Protein AF-A0A7Z7PXZ9-F1 (afdb_monomer)

Foldseek 3Di:
DVVVVVVVVVVVVVVVVVVVVVVVVVVVVVVVVLVPDVVVVVVVVVVVVVVVVVPPFWWKKWKKWKWAAQAPVCLVPIDIFIWIWIDHDFKIKIATPVLLVQLVVCLVCVVVVHHDDGDPDDDPGWMKMATPVQRQWIWIWDDQQPAIAIEIERDDWDKDWDPDWDDAPNFIWTWIWTDDLNFIKIFTFGLVAQAQDEHDSHGRDRGYGQWMATPVNNIIIHTDDMDTDPDHDDRRDDPSVVVHHYDYPVVVLVSNVVCLVFVLVSDDFFPFDDDPNDTDHRVVVSVVVRVVSNVVVNRSCDDPNNVSVDDD

Secondary structure (DSSP, 8-state):
-HHHHHHHHHHHHHHHHHHHHHHHHHHHHHHHHHHT-HHHHHHHHHHHHHHHGGGG--EEEEEEEEEE-S-TT-TT--EEEEEEEEE-SSEEEEEEHHHHHHHHHHHHHHHTT---PPPS------EEEEETTEEEEEEEEEEETTEEEEEEEE-----EEEEEEEEETTEEEEEEEEEETTEEEEEEEETTS-----STT---SSSEEEEEEETTSSEEEEEEEEEEESS---PPP-HHHHT-EEEEHHHHHHHHHHHHH-GGGGS-----EEETTEEE-HHHHHHHHHHHHHHHHHH----SSGGGG---

Organism: NCBI:txid1117645

Nearest PDB structures (foldseek):
  4r4z-assembly1_A  TM=7.392E-01  e=4.762E-10  Elizabethkingia meningoseptica
  4r4x-assembly1_A  TM=7.206E-01  e=1.438E-09  Elizabethkingia meningoseptica
  4r4z-assembly3_C  TM=7.087E-01  e=2.116E-09  Elizabethkingia meningoseptica
  7zgn-assembly1_B  TM=6.664E-01  e=3.001E-08  Phocaeicola massiliensis B84634 = Timone 84634 = DSM 17679 = JCM 13223
  7zgn-assembly1_A  TM=6.482E-01  e=2.687E-08  Phocaeicola massiliensis B84634 = Timone 84634 = DSM 17679 = JCM 13223

Sequence (312 aa):
MKFKSLQISIKRNANKQVLVQYIIYSF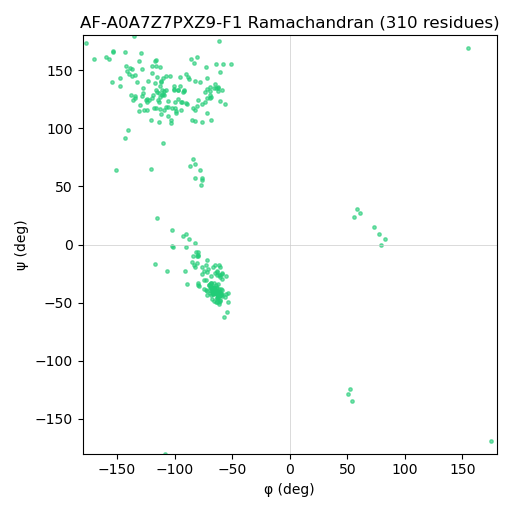QVLINMVYRNTKMNKCILLLILLISNIFFSQNQQFIYEYKYISDSTQKQNIENEIMILSIGKEKSEYFSQSAYAVDSVLSENFKRGINSMPPNKIMTYTRVIKRNDSPNNLEFFENIASRRYNINEEIQIHWELSHETIQILNFKAQKATAKYGGRKWTAWFCQEIPIPNGPYKFGGLPGLIVKIEDDTKSYIWEIKGIKHEKRNFVYPIRSRDTDAIKITYPQYIKAFRNYRSDPSSNIGEIPDHYSGGKFINGAERKRELIKEYKEDFLKDNNIIEIEMLKRH

Radius of gyration: 27.72 Å; Cα contacts (8 Å, |Δi|>4): 507; chains: 1; bounding box: 58×46×89 Å

Structure (mmCIF, N/CA/C/O backbone):
data_AF-A0A7Z7PXZ9-F1
#
_entry.id   AF-A0A7Z7PXZ9-F1
#
loop_
_atom_site.group_PDB
_atom_site.id
_atom_site.type_symbol
_atom_site.label_atom_id
_atom_site.label_alt_id
_atom_site.label_comp_id
_atom_site.label_asym_id
_atom_site.label_entity_id
_atom_site.label_seq_id
_atom_site.pdbx_PDB_ins_code
_atom_site.Cartn_x
_atom_site.Cartn_y
_atom_site.Cartn_z
_atom_site.occupancy
_atom_site.B_iso_or_equiv
_atom_site.auth_seq_id
_atom_site.auth_comp_id
_atom_site.auth_asym_id
_atom_site.auth_atom_id
_atom_site.pdbx_PDB_model_num
ATOM 1 N N . MET A 1 1 ? 33.590 20.659 55.363 1.00 52.16 1 MET A N 1
ATOM 2 C CA . MET A 1 1 ? 32.756 20.534 54.138 1.00 52.16 1 MET A CA 1
ATOM 3 C C . MET A 1 1 ? 31.441 19.756 54.327 1.00 52.16 1 MET A C 1
ATOM 5 O O . MET A 1 1 ? 30.452 20.173 53.743 1.00 52.16 1 MET A O 1
ATOM 9 N N . LYS A 1 2 ? 31.366 18.700 55.161 1.00 49.41 2 LYS A N 1
ATOM 10 C CA . LYS A 1 2 ? 30.157 17.848 55.316 1.00 49.41 2 LYS A CA 1
ATOM 11 C C . LYS A 1 2 ? 28.932 18.472 56.031 1.00 49.41 2 LYS A C 1
ATOM 13 O O . LYS A 1 2 ? 27.818 18.013 55.812 1.00 49.41 2 LYS A O 1
ATOM 18 N N . PHE A 1 3 ? 29.090 19.532 56.832 1.00 39.47 3 PHE A N 1
ATOM 19 C CA . PHE A 1 3 ? 27.959 20.174 57.537 1.00 39.47 3 PHE A CA 1
ATOM 20 C C . PHE A 1 3 ? 27.127 21.127 56.654 1.00 39.47 3 PHE A C 1
ATOM 22 O O . PHE A 1 3 ? 25.902 21.154 56.760 1.00 39.47 3 PHE A O 1
ATOM 29 N N . LYS A 1 4 ? 27.759 21.847 55.710 1.00 46.59 4 LYS A N 1
ATOM 30 C CA . LYS A 1 4 ? 27.047 22.711 54.743 1.00 46.59 4 LYS A CA 1
ATOM 31 C C . LYS A 1 4 ? 26.195 21.897 53.761 1.00 46.59 4 LYS A C 1
ATOM 33 O O . LYS A 1 4 ? 25.087 22.309 53.434 1.00 46.59 4 LYS A O 1
ATOM 38 N N . SER A 1 5 ? 26.664 20.722 53.331 1.00 44.97 5 SER A N 1
ATOM 39 C CA . SER A 1 5 ? 25.903 19.833 52.440 1.00 44.97 5 SER A CA 1
ATOM 40 C C . SER A 1 5 ? 24.672 19.217 53.116 1.00 44.97 5 SER A C 1
ATOM 42 O O . SER A 1 5 ? 23.647 19.041 52.459 1.00 44.97 5 SER A O 1
ATOM 44 N N . LEU A 1 6 ? 24.731 18.949 54.427 1.00 39.22 6 LEU A N 1
ATOM 45 C CA . LEU A 1 6 ? 23.599 18.412 55.189 1.00 39.22 6 LEU A CA 1
ATOM 46 C C . LEU A 1 6 ? 22.499 19.471 55.395 1.00 39.22 6 LEU A C 1
ATOM 48 O O . LEU A 1 6 ? 21.329 19.192 55.146 1.00 39.22 6 LEU A O 1
ATOM 52 N N . GLN A 1 7 ? 22.865 20.715 55.734 1.00 37.25 7 GLN A N 1
ATOM 53 C CA . GLN A 1 7 ? 21.905 21.826 55.850 1.00 37.25 7 GLN A CA 1
ATOM 54 C C . GLN A 1 7 ? 21.219 22.174 54.518 1.00 37.25 7 GLN A C 1
ATOM 56 O O . GLN A 1 7 ? 20.023 22.461 54.507 1.00 37.25 7 GLN A O 1
ATOM 61 N N . ILE A 1 8 ? 21.937 22.113 53.389 1.00 47.03 8 ILE A N 1
ATOM 62 C CA . ILE A 1 8 ? 21.362 22.352 52.051 1.00 47.03 8 ILE A CA 1
ATOM 63 C C . ILE A 1 8 ? 20.390 21.227 51.653 1.00 47.03 8 ILE A C 1
ATOM 65 O O . ILE A 1 8 ? 19.345 21.501 51.059 1.00 47.03 8 ILE A O 1
ATOM 69 N N . SER A 1 9 ? 20.695 19.975 52.012 1.00 41.34 9 SER A N 1
ATOM 70 C CA . SER A 1 9 ? 19.814 18.823 51.771 1.00 41.34 9 SER A CA 1
ATOM 71 C C . SER A 1 9 ? 18.522 18.901 52.600 1.00 41.34 9 SER A C 1
ATOM 73 O O . SER A 1 9 ? 17.427 18.728 52.064 1.00 41.34 9 SER A O 1
ATOM 75 N N . ILE A 1 10 ? 18.626 19.286 53.878 1.00 44.12 10 ILE A N 1
ATOM 76 C CA . ILE A 1 10 ? 17.475 19.466 54.780 1.00 44.12 10 ILE A CA 1
ATOM 77 C C . ILE A 1 10 ? 16.584 20.638 54.322 1.00 44.12 10 ILE A C 1
ATOM 79 O O . ILE A 1 10 ? 15.365 20.482 54.252 1.00 44.12 10 ILE A O 1
ATOM 83 N N . LYS A 1 11 ? 17.162 21.775 53.893 1.00 47.22 11 LYS A N 1
ATOM 84 C CA . LYS A 1 11 ? 16.398 22.908 53.320 1.00 47.22 11 LYS A CA 1
ATOM 85 C C . LYS A 1 11 ? 15.683 22.548 52.009 1.00 47.22 11 LYS A C 1
ATOM 87 O O . LYS A 1 11 ? 14.563 22.999 51.780 1.00 47.22 11 LYS A O 1
ATOM 92 N N . ARG A 1 12 ? 16.295 21.720 51.149 1.00 47.91 12 ARG A N 1
ATOM 93 C CA . ARG A 1 12 ? 15.663 21.229 49.907 1.00 47.91 12 ARG A CA 1
ATOM 94 C C . ARG A 1 12 ? 14.499 20.270 50.175 1.00 47.91 12 ARG A C 1
ATOM 96 O O . ARG A 1 12 ? 13.509 20.336 49.450 1.00 47.91 12 ARG A O 1
ATOM 103 N N . ASN A 1 13 ? 14.586 19.423 51.203 1.00 48.75 13 ASN A N 1
ATOM 104 C CA . ASN A 1 13 ? 13.484 18.536 51.598 1.00 48.75 13 ASN A CA 1
ATOM 105 C C . ASN A 1 13 ? 12.329 19.295 52.267 1.00 48.75 13 ASN A C 1
ATOM 107 O O . ASN A 1 13 ? 11.174 19.032 51.938 1.00 48.75 13 ASN A O 1
ATOM 111 N N . ALA A 1 14 ? 12.626 20.290 53.108 1.00 51.59 14 ALA A N 1
ATOM 112 C CA . ALA A 1 14 ? 11.608 21.162 53.696 1.00 51.59 14 ALA A CA 1
ATOM 113 C C . ALA A 1 14 ? 10.841 21.956 52.619 1.00 51.59 14 ALA A C 1
ATOM 115 O O . ALA A 1 14 ? 9.615 21.978 52.627 1.00 51.59 14 ALA A O 1
ATOM 116 N N . ASN A 1 15 ? 11.534 22.515 51.618 1.00 51.53 15 ASN A N 1
ATOM 117 C CA . ASN A 1 15 ? 10.881 23.227 50.511 1.00 51.53 15 ASN A CA 1
ATOM 118 C C . ASN A 1 15 ? 10.025 22.310 49.618 1.00 51.53 15 ASN A C 1
ATOM 120 O O . ASN A 1 15 ? 8.995 22.749 49.114 1.00 51.53 15 ASN A O 1
ATOM 124 N N . LYS A 1 16 ? 10.409 21.037 49.436 1.00 51.81 16 LYS A N 1
ATOM 125 C CA . LYS A 1 16 ? 9.576 20.049 48.725 1.00 51.81 16 LYS A CA 1
ATOM 126 C C . LYS A 1 16 ? 8.324 19.678 49.517 1.00 51.81 16 LYS A C 1
ATOM 128 O O . LYS A 1 16 ? 7.258 19.593 48.921 1.00 51.81 16 LYS A O 1
ATOM 133 N N . GLN A 1 17 ? 8.430 19.498 50.834 1.00 53.12 17 GLN A N 1
ATOM 134 C CA . GLN A 1 17 ? 7.267 19.235 51.687 1.00 53.12 17 GLN A CA 1
ATOM 135 C C . GLN A 1 17 ? 6.307 20.427 51.724 1.00 53.12 17 GLN A C 1
ATOM 137 O O . GLN A 1 17 ? 5.105 20.232 51.591 1.00 53.12 17 GLN A O 1
ATOM 142 N N . VAL A 1 18 ? 6.825 21.657 51.793 1.00 58.97 18 VAL A N 1
ATOM 143 C CA . VAL A 1 18 ? 6.005 22.875 51.706 1.00 58.97 18 VAL A CA 1
ATOM 144 C C . VAL A 1 18 ? 5.310 22.967 50.344 1.00 58.97 18 VAL A C 1
ATOM 146 O O . VAL A 1 18 ? 4.110 23.212 50.297 1.00 58.97 18 VAL A O 1
ATOM 149 N N . LEU A 1 19 ? 6.008 22.692 49.237 1.00 51.91 19 LEU A N 1
ATOM 150 C CA . LEU A 1 19 ? 5.403 22.699 47.899 1.00 51.91 19 LEU A CA 1
ATOM 151 C C . LEU A 1 19 ? 4.294 21.640 47.760 1.00 51.91 19 LEU A C 1
ATOM 153 O O . LEU A 1 19 ? 3.230 21.938 47.226 1.00 51.91 19 LEU A O 1
ATOM 157 N N . VAL A 1 20 ? 4.509 20.430 48.285 1.00 58.59 20 VAL A N 1
ATOM 158 C CA . VAL A 1 20 ? 3.494 19.363 48.309 1.00 58.59 20 VAL A CA 1
ATOM 159 C C . VAL A 1 20 ? 2.295 19.765 49.173 1.00 58.59 20 VAL A C 1
ATOM 161 O O . VAL A 1 20 ? 1.161 19.570 48.748 1.00 58.59 20 VAL A O 1
ATOM 164 N N . GLN A 1 21 ? 2.517 20.403 50.326 1.00 57.47 21 GLN A N 1
ATOM 165 C CA . GLN A 1 21 ? 1.446 20.911 51.188 1.00 57.47 21 GLN A CA 1
ATOM 166 C C . GLN A 1 21 ? 0.614 21.995 50.483 1.00 57.47 21 GLN A C 1
ATOM 168 O O . GLN A 1 21 ? -0.611 21.969 50.556 1.00 57.47 21 GLN A O 1
ATOM 173 N N . TYR A 1 22 ? 1.259 22.917 49.757 1.00 62.38 22 TYR A N 1
ATOM 174 C CA . TYR A 1 22 ? 0.578 23.945 48.960 1.00 62.38 22 TYR A CA 1
ATOM 175 C C . TYR A 1 22 ? -0.208 23.348 47.788 1.00 62.38 22 TYR A C 1
ATOM 177 O O . TYR A 1 22 ? -1.309 23.810 47.488 1.00 62.38 22 TYR A O 1
ATOM 185 N N . ILE A 1 23 ? 0.313 22.300 47.144 1.00 61.12 23 ILE A N 1
ATOM 186 C CA . ILE A 1 23 ? -0.406 21.573 46.089 1.00 61.12 23 ILE A CA 1
ATOM 187 C C . ILE A 1 23 ? -1.632 20.872 46.683 1.00 61.12 23 ILE A C 1
ATOM 189 O O . ILE A 1 23 ? -2.735 21.063 46.189 1.00 61.12 23 ILE A O 1
ATOM 193 N N . ILE A 1 24 ? -1.485 20.142 47.790 1.00 65.06 24 ILE A N 1
ATOM 194 C CA . ILE A 1 24 ? -2.616 19.480 48.457 1.00 65.06 24 ILE A CA 1
ATOM 195 C C . ILE A 1 24 ? -3.659 20.511 48.905 1.00 65.06 24 ILE A C 1
ATOM 197 O O . ILE A 1 24 ? -4.847 20.322 48.666 1.00 65.06 24 ILE A O 1
ATOM 201 N N . TYR A 1 25 ? -3.232 21.633 49.489 1.00 64.38 25 TYR A N 1
ATOM 202 C CA . TYR A 1 25 ? -4.139 22.686 49.942 1.00 64.38 25 TYR A CA 1
ATOM 203 C C . TYR A 1 25 ? -4.855 23.380 48.776 1.00 64.38 25 TYR A C 1
ATOM 205 O O . TYR A 1 25 ? -6.059 23.608 48.845 1.00 64.38 25 TYR A O 1
ATOM 213 N N . SER A 1 26 ? -4.154 23.665 47.674 1.00 57.75 26 SER A N 1
ATOM 214 C CA . SER A 1 26 ? -4.774 24.238 46.471 1.00 57.75 26 SER A CA 1
ATOM 215 C C . SER A 1 26 ? -5.756 23.270 45.810 1.00 57.75 26 SER A C 1
ATOM 217 O O . SER A 1 26 ? -6.837 23.704 45.416 1.00 57.75 26 SER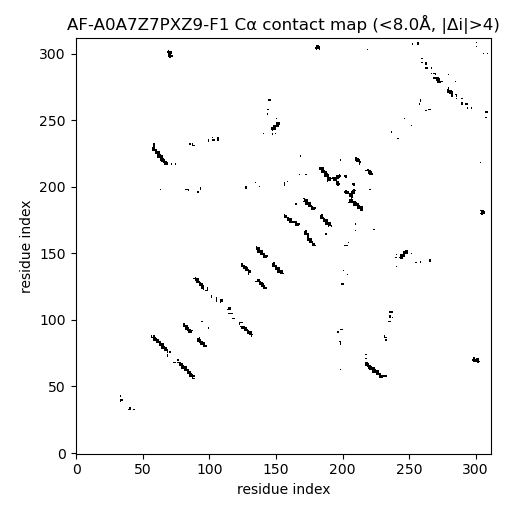 A O 1
ATOM 219 N N . PHE A 1 27 ? -5.462 21.965 45.786 1.00 66.38 27 PHE A N 1
ATOM 220 C CA . PHE A 1 27 ? -6.414 20.931 45.368 1.00 66.38 27 PHE A CA 1
ATOM 221 C C . PHE A 1 27 ? -7.625 20.851 46.305 1.00 66.38 27 PHE A C 1
ATOM 223 O O . PHE A 1 27 ? -8.754 20.796 45.825 1.00 66.38 27 PHE A O 1
ATOM 230 N N . GLN A 1 28 ? -7.427 20.918 47.625 1.00 63.75 28 GLN A N 1
ATOM 231 C CA . GLN A 1 28 ? -8.513 20.895 48.610 1.00 63.75 28 GLN A CA 1
ATOM 232 C C . GLN A 1 28 ? -9.430 22.120 48.474 1.00 63.75 28 GLN A C 1
ATOM 234 O O . GLN A 1 28 ? -10.651 22.005 48.561 1.00 63.75 28 GLN A O 1
ATOM 239 N N . VAL A 1 29 ? -8.854 23.298 48.221 1.00 65.31 29 VAL A N 1
ATOM 240 C CA . VAL A 1 29 ? -9.591 24.543 47.966 1.00 65.31 29 VAL A CA 1
ATOM 241 C C . VAL A 1 29 ? -10.367 24.463 46.649 1.00 65.31 29 VAL A C 1
ATOM 243 O O . VAL A 1 29 ? -11.524 24.877 46.608 1.00 65.31 29 VAL A O 1
ATOM 246 N N . LEU A 1 30 ? -9.785 23.873 45.600 1.00 61.84 30 LEU A N 1
ATOM 247 C CA . LEU A 1 30 ? -10.470 23.615 44.330 1.00 61.84 30 LEU A CA 1
ATOM 248 C C . LEU A 1 30 ? -11.638 22.638 44.503 1.00 61.84 30 LEU A C 1
ATOM 250 O O . LEU A 1 30 ? -12.741 22.928 44.049 1.00 61.84 30 LEU A O 1
ATOM 254 N N . ILE A 1 31 ? -11.429 21.529 45.218 1.00 65.06 31 ILE A N 1
ATOM 255 C CA . ILE A 1 31 ? -12.469 20.540 45.538 1.00 65.06 31 ILE A CA 1
ATOM 256 C C . ILE A 1 31 ? -13.593 21.185 46.358 1.00 65.06 31 ILE A C 1
ATOM 258 O O . ILE A 1 31 ? -14.766 20.963 46.067 1.00 65.06 31 ILE A O 1
ATOM 262 N N . ASN A 1 32 ? -13.262 22.032 47.334 1.00 59.53 32 ASN A N 1
ATOM 263 C CA . ASN A 1 32 ? -14.254 22.737 48.146 1.00 59.53 32 ASN A CA 1
ATOM 264 C C . ASN A 1 32 ? -15.007 23.826 47.362 1.00 59.53 32 ASN A C 1
ATOM 266 O O . ASN A 1 32 ? -16.200 24.017 47.597 1.00 59.53 32 ASN A O 1
ATOM 270 N N . MET A 1 33 ? -14.362 24.523 46.415 1.00 55.47 33 MET A N 1
ATOM 271 C CA . MET A 1 33 ? -15.045 25.463 45.512 1.00 55.47 33 MET A CA 1
ATOM 272 C C . MET A 1 33 ? -16.000 24.747 44.559 1.00 55.47 33 MET A C 1
ATOM 274 O O . MET A 1 33 ? -17.109 25.228 44.344 1.00 55.47 33 MET A O 1
ATOM 278 N N . VAL A 1 34 ? -15.589 23.588 44.041 1.00 55.44 34 VAL A N 1
ATOM 279 C CA . VAL A 1 34 ? -16.426 22.666 43.267 1.00 55.44 34 VAL A CA 1
ATOM 280 C C . VAL A 1 34 ? -17.635 22.277 44.140 1.00 55.44 34 VAL A C 1
ATOM 282 O O . VAL A 1 34 ? -18.769 22.683 43.885 1.00 55.44 34 VAL A O 1
ATOM 285 N N . TYR A 1 35 ? -17.439 21.623 45.282 1.00 58.38 35 TYR A N 1
ATOM 286 C CA . TYR A 1 35 ? -18.539 21.054 46.075 1.00 58.38 35 TYR A CA 1
ATOM 287 C C . TYR A 1 35 ? -19.650 22.041 46.494 1.00 58.38 35 TYR A C 1
ATOM 289 O O . TYR A 1 35 ? -20.804 21.643 46.649 1.00 58.38 35 TYR A O 1
ATOM 297 N N . ARG A 1 36 ? -19.337 23.334 46.635 1.00 60.31 36 ARG A N 1
ATOM 298 C CA . ARG A 1 36 ? -20.262 24.349 47.160 1.00 60.31 36 ARG A CA 1
ATOM 299 C C . ARG A 1 36 ? -21.297 24.871 46.156 1.00 60.31 36 ARG A C 1
ATOM 301 O O . ARG A 1 36 ? -22.210 25.579 46.570 1.00 60.31 36 ARG A O 1
ATOM 308 N N . ASN A 1 37 ? -21.188 24.554 44.861 1.00 55.84 37 ASN A N 1
ATOM 309 C CA . ASN A 1 37 ? -22.078 25.126 43.846 1.00 55.84 37 ASN A CA 1
ATOM 310 C C . ASN A 1 37 ? -22.478 24.083 42.783 1.00 55.84 37 ASN A C 1
ATOM 312 O O . ASN A 1 37 ? -21.746 23.801 41.834 1.00 55.84 37 ASN A O 1
ATOM 316 N N . THR A 1 38 ? -23.672 23.496 42.924 1.00 56.88 38 THR A N 1
ATOM 317 C CA . THR A 1 38 ? -24.150 22.354 42.111 1.00 56.88 38 THR A CA 1
ATOM 318 C C . THR A 1 38 ? -24.228 22.651 40.608 1.00 56.88 38 THR A C 1
ATOM 320 O O . THR A 1 38 ? -24.084 21.743 39.788 1.00 56.88 38 THR A O 1
ATOM 323 N N . LYS A 1 39 ? -24.394 23.925 40.228 1.00 56.62 39 LYS A N 1
ATOM 324 C CA . LYS A 1 39 ? -24.374 24.393 38.831 1.00 56.62 39 LYS A CA 1
ATOM 325 C C . LYS A 1 39 ? -22.943 24.518 38.280 1.00 56.62 39 LYS A C 1
ATOM 327 O O . LYS A 1 39 ? -22.703 24.169 37.129 1.00 56.62 39 LYS A O 1
ATOM 332 N N . MET A 1 40 ? -21.986 24.930 39.115 1.00 59.03 40 MET A N 1
ATOM 333 C CA . MET A 1 40 ? -20.568 25.078 38.755 1.00 59.03 40 MET A CA 1
ATOM 334 C C . MET A 1 40 ? -19.872 23.716 38.603 1.00 59.03 40 MET A C 1
ATOM 336 O O . MET A 1 40 ? -19.022 23.562 37.733 1.00 59.03 40 MET A O 1
ATOM 340 N N . ASN A 1 41 ? -20.314 22.697 39.349 1.00 58.81 41 ASN A N 1
ATOM 341 C CA . ASN A 1 41 ? -19.812 21.319 39.231 1.00 58.81 41 ASN A CA 1
ATOM 342 C C . ASN A 1 41 ? -20.110 20.671 37.898 1.00 58.81 41 ASN A C 1
ATOM 344 O O . ASN A 1 41 ? -19.244 20.007 37.338 1.00 58.81 41 ASN A O 1
ATOM 348 N N . LYS A 1 42 ? -21.309 20.904 37.362 1.00 61.38 42 LYS A N 1
ATOM 349 C CA . LYS A 1 42 ? -21.655 20.430 36.023 1.00 61.38 42 LYS A CA 1
ATOM 350 C C . LYS A 1 42 ? -20.787 21.114 34.970 1.00 61.38 42 LYS A C 1
ATOM 352 O O . LYS A 1 42 ? -20.287 20.425 34.094 1.00 61.38 42 LYS A O 1
ATOM 357 N N . CYS A 1 43 ? -20.533 22.420 35.099 1.00 70.19 43 CYS A N 1
ATOM 358 C CA . CYS A 1 43 ? -19.659 23.159 34.183 1.00 70.19 43 CYS A CA 1
ATOM 359 C C . CYS A 1 43 ? -18.196 22.707 34.258 1.00 70.19 43 CYS A C 1
ATOM 361 O O . CYS A 1 43 ? -17.569 22.551 33.219 1.00 70.19 43 CYS A O 1
ATOM 363 N N . ILE A 1 44 ? -17.659 22.461 35.456 1.00 77.25 44 ILE A N 1
ATOM 364 C CA . ILE A 1 44 ? -16.279 21.985 35.638 1.00 77.25 44 ILE A CA 1
ATOM 365 C C . ILE A 1 44 ? -16.131 20.550 35.121 1.00 77.25 44 ILE A C 1
ATOM 367 O O . ILE A 1 44 ? -15.154 20.258 34.441 1.00 77.25 44 ILE A O 1
ATOM 371 N N . LEU A 1 45 ? -17.115 19.675 35.351 1.00 74.75 45 LEU A N 1
ATOM 372 C CA . LEU A 1 45 ? -17.122 18.325 34.781 1.00 74.75 45 LEU A CA 1
ATOM 373 C C . LEU A 1 45 ? -17.202 18.363 33.244 1.00 74.75 45 LEU A C 1
ATOM 375 O O . LEU A 1 45 ? -16.465 17.640 32.578 1.00 74.75 45 LEU A O 1
ATOM 379 N N . LEU A 1 46 ? -18.036 19.250 32.681 1.00 74.00 46 LEU A N 1
ATOM 380 C CA . LEU A 1 46 ? -18.118 19.485 31.235 1.00 74.00 46 LEU A CA 1
ATOM 381 C C . LEU A 1 46 ? -16.789 20.016 30.683 1.00 74.00 46 LEU A C 1
ATOM 383 O O . LEU A 1 46 ? -16.345 19.580 29.629 1.00 74.00 46 LEU A O 1
ATOM 387 N N . LEU A 1 47 ? -16.136 20.927 31.409 1.00 76.06 47 LEU A N 1
ATOM 388 C CA . LEU A 1 47 ? -14.848 21.503 31.036 1.00 76.06 47 LEU A CA 1
ATOM 389 C C . LEU A 1 47 ? -13.732 20.452 31.092 1.00 76.06 47 LEU A C 1
ATOM 391 O O . LEU A 1 47 ? -12.909 20.411 30.191 1.00 76.06 47 LEU A O 1
ATOM 395 N N . ILE A 1 48 ? -13.722 19.563 32.090 1.00 76.38 48 ILE A N 1
ATOM 396 C CA . ILE A 1 48 ? -12.767 18.447 32.186 1.00 76.38 48 ILE A CA 1
ATOM 397 C C . ILE A 1 48 ? -12.992 17.441 31.046 1.00 76.38 48 ILE A C 1
ATOM 399 O O . ILE A 1 48 ? -12.026 17.014 30.414 1.00 76.38 48 ILE A O 1
ATOM 403 N N . LEU A 1 49 ? -14.251 17.122 30.720 1.00 71.19 49 LEU A N 1
ATOM 404 C CA . LEU A 1 49 ? -14.605 16.306 29.551 1.00 71.19 49 LEU A CA 1
ATOM 405 C C . LEU A 1 49 ? -14.145 16.971 28.242 1.00 71.19 49 LEU A C 1
ATOM 407 O O . LEU A 1 49 ? -13.529 16.317 27.404 1.00 71.19 49 LEU A O 1
ATOM 411 N N . LEU A 1 50 ? -14.346 18.280 28.084 1.00 66.75 50 LEU A N 1
ATOM 412 C CA . LEU A 1 50 ? -13.891 19.038 26.912 1.00 66.75 50 LEU A CA 1
ATOM 413 C C . LEU A 1 50 ? -12.358 19.120 26.828 1.00 66.75 50 LEU A C 1
ATOM 415 O O . LEU A 1 50 ? -11.800 18.921 25.754 1.00 66.75 50 LEU A O 1
ATOM 419 N N . ILE A 1 51 ? -11.663 19.332 27.949 1.00 63.78 51 ILE A N 1
ATOM 420 C CA . ILE A 1 51 ? -10.194 19.397 28.015 1.00 63.78 51 ILE A CA 1
ATOM 421 C C . ILE A 1 51 ? -9.563 18.027 27.732 1.00 63.78 51 ILE A C 1
ATOM 423 O O . ILE A 1 51 ? -8.505 17.966 27.106 1.00 63.78 51 ILE A O 1
ATOM 427 N N . SER A 1 52 ? -10.212 16.920 28.114 1.00 56.69 52 SER A N 1
ATOM 428 C CA . SER A 1 52 ? -9.710 15.568 27.819 1.00 56.69 52 SER A CA 1
ATOM 429 C C . SER A 1 52 ? -9.601 15.276 26.315 1.00 56.69 52 SER A C 1
ATOM 431 O O . SER A 1 52 ? -8.714 14.533 25.900 1.00 56.69 52 SER A O 1
ATOM 433 N N . ASN A 1 53 ? -10.404 15.948 25.480 1.00 50.66 53 ASN A N 1
ATOM 434 C CA . ASN A 1 53 ? -10.317 15.843 24.021 1.00 50.66 53 ASN A CA 1
ATOM 435 C C . ASN A 1 53 ? -9.087 16.563 23.433 1.00 50.66 53 ASN A C 1
ATOM 437 O O . ASN A 1 53 ? -8.682 16.270 22.311 1.00 50.66 53 ASN A O 1
ATOM 441 N N . ILE A 1 54 ? -8.454 17.480 24.176 1.00 51.84 54 ILE A N 1
ATOM 442 C CA . ILE A 1 54 ? -7.333 18.300 23.680 1.00 51.84 54 ILE A CA 1
ATOM 443 C C . ILE A 1 54 ? -5.992 17.538 23.760 1.00 51.84 54 ILE A C 1
ATOM 445 O O . ILE A 1 54 ? -5.045 17.859 23.043 1.00 51.84 54 ILE A O 1
ATOM 449 N N . PHE A 1 55 ? -5.897 16.483 24.580 1.00 43.78 55 PHE A N 1
ATOM 450 C CA . PHE A 1 55 ? -4.641 15.756 24.828 1.00 43.78 55 PHE A CA 1
ATOM 451 C C . PHE A 1 55 ? -4.359 14.573 23.885 1.00 43.78 55 PHE A C 1
ATOM 453 O O . PHE A 1 55 ? -3.287 13.972 23.975 1.00 43.78 55 PHE A O 1
ATOM 460 N N . PHE A 1 56 ? -5.254 14.252 22.945 1.00 51.47 56 PHE A N 1
ATOM 461 C CA . PHE A 1 56 ? -5.105 13.071 22.078 1.00 51.47 56 PHE A CA 1
ATOM 462 C C . PHE A 1 56 ? -4.195 13.250 20.857 1.00 51.47 56 PHE A C 1
ATOM 464 O O . PHE A 1 56 ? -3.978 12.306 20.103 1.00 51.47 56 PHE A O 1
ATOM 471 N N . SER A 1 57 ? -3.586 14.419 20.666 1.00 54.09 57 SER A N 1
ATOM 472 C CA . SER A 1 57 ? -2.682 14.635 19.534 1.00 54.09 57 SER A CA 1
ATOM 473 C C . SER A 1 57 ? -1.239 14.209 19.847 1.00 54.09 57 SER A C 1
ATOM 475 O O . SER A 1 57 ? -0.332 15.045 19.884 1.00 54.09 57 SER A O 1
ATOM 477 N N . GLN A 1 58 ? -1.004 12.910 20.022 1.00 66.12 58 GLN A N 1
ATOM 478 C CA . GLN A 1 58 ? 0.339 12.329 19.924 1.00 66.12 58 GLN A CA 1
ATOM 479 C C . GLN A 1 58 ? 0.517 11.745 18.523 1.00 66.12 58 GLN A C 1
ATOM 481 O O . GLN A 1 58 ? -0.358 11.036 18.038 1.00 66.12 58 GLN A O 1
ATOM 486 N N . ASN A 1 59 ? 1.640 12.038 17.863 1.00 83.06 59 ASN A N 1
ATOM 487 C CA . ASN A 1 59 ? 1.939 11.380 16.595 1.00 83.06 59 ASN A CA 1
ATOM 488 C C . ASN A 1 59 ? 2.218 9.907 16.883 1.00 83.06 59 ASN A C 1
ATOM 490 O O . ASN A 1 59 ? 3.047 9.582 17.737 1.00 83.06 59 ASN A O 1
ATOM 494 N N . GLN A 1 60 ? 1.516 9.023 16.190 1.00 91.12 60 GLN A N 1
ATOM 495 C CA . GLN A 1 60 ? 1.631 7.583 16.387 1.00 91.12 60 GLN A CA 1
ATOM 496 C C . GLN A 1 60 ? 2.006 6.920 15.072 1.00 91.12 60 GLN A C 1
ATOM 498 O O . GLN A 1 60 ? 1.521 7.300 14.009 1.00 91.12 60 GLN A O 1
ATOM 503 N N . GLN A 1 61 ? 2.876 5.923 15.145 1.00 95.19 61 GLN A N 1
ATOM 504 C CA . GLN A 1 61 ? 3.217 5.073 14.018 1.00 95.19 61 GLN A CA 1
ATOM 505 C C . GLN A 1 61 ? 2.833 3.639 14.340 1.00 95.19 61 GLN A C 1
ATOM 507 O O . GLN A 1 61 ? 3.225 3.093 15.372 1.00 95.19 61 GLN A O 1
ATOM 512 N N . PHE A 1 62 ? 2.087 3.030 13.433 1.00 96.69 62 PHE A N 1
ATOM 513 C CA . PHE A 1 62 ? 1.689 1.636 13.487 1.00 96.69 62 PHE A CA 1
ATOM 514 C C . PHE A 1 62 ? 2.521 0.869 12.465 1.00 96.69 62 PHE A C 1
ATOM 516 O O . PHE A 1 62 ? 2.568 1.231 11.288 1.00 96.69 62 PHE A O 1
ATOM 523 N N . ILE A 1 63 ? 3.226 -0.153 12.934 1.00 97.81 63 ILE A N 1
ATOM 524 C CA . ILE A 1 63 ? 4.149 -0.956 12.135 1.00 97.81 63 ILE A CA 1
ATOM 525 C C . ILE A 1 63 ? 3.415 -2.230 11.744 1.00 97.81 63 ILE A C 1
ATOM 527 O O . ILE A 1 63 ? 2.972 -2.964 12.626 1.00 97.81 63 ILE A O 1
ATOM 531 N N . TYR A 1 64 ? 3.305 -2.501 10.449 1.00 98.31 64 TYR A N 1
ATOM 532 C CA . TYR A 1 64 ? 2.670 -3.693 9.901 1.00 98.31 64 TYR A CA 1
ATOM 533 C C . TYR A 1 64 ? 3.708 -4.578 9.222 1.00 98.31 64 TYR A C 1
ATOM 535 O O . TYR A 1 64 ? 4.536 -4.097 8.450 1.00 98.31 64 TYR A O 1
ATOM 543 N N . GLU A 1 65 ? 3.615 -5.880 9.463 1.00 98.19 65 GLU A N 1
ATOM 544 C CA . GLU A 1 65 ? 4.165 -6.872 8.548 1.00 98.19 65 GLU A CA 1
ATOM 545 C C . GLU A 1 65 ? 3.160 -7.043 7.407 1.00 98.19 65 GLU A C 1
ATOM 547 O O . GLU A 1 65 ? 1.999 -7.385 7.646 1.00 98.19 65 GLU A O 1
ATOM 552 N N . TYR A 1 66 ? 3.596 -6.755 6.184 1.00 97.62 66 TYR A N 1
ATOM 553 C CA . TYR A 1 66 ? 2.818 -6.946 4.971 1.00 97.62 66 TYR A CA 1
ATOM 554 C C . TYR A 1 66 ? 3.350 -8.159 4.218 1.00 97.62 66 TYR A C 1
ATOM 556 O O . TYR A 1 66 ? 4.509 -8.157 3.811 1.00 97.62 66 TYR A O 1
ATOM 564 N N . LYS A 1 67 ? 2.505 -9.174 4.039 1.00 96.81 67 LYS A N 1
ATOM 565 C CA . LYS A 1 67 ? 2.800 -10.369 3.245 1.00 96.81 67 LYS A CA 1
ATOM 566 C C . LYS A 1 67 ? 1.984 -10.338 1.971 1.00 96.81 67 LYS A C 1
ATOM 568 O O . LYS A 1 67 ? 0.773 -10.106 2.045 1.00 96.81 67 LYS A O 1
ATOM 573 N N . TYR A 1 68 ? 2.628 -10.588 0.839 1.00 95.56 68 TYR A N 1
ATOM 574 C CA . TYR A 1 68 ? 1.936 -10.652 -0.439 1.00 95.56 68 TYR A CA 1
ATOM 575 C C . TYR A 1 68 ? 2.473 -11.734 -1.373 1.00 95.56 68 TYR A C 1
ATOM 577 O O . TYR A 1 68 ? 3.632 -12.140 -1.293 1.00 95.56 68 TYR A O 1
ATOM 585 N N . ILE A 1 69 ? 1.599 -12.199 -2.262 1.00 95.62 69 ILE A N 1
ATOM 586 C CA .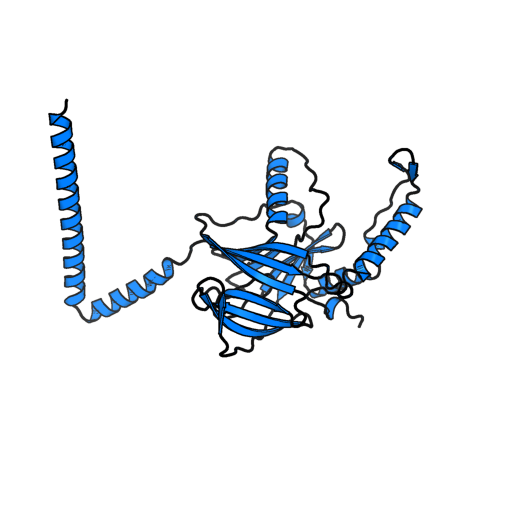 ILE A 1 69 ? 1.909 -13.144 -3.335 1.00 95.62 69 ILE A CA 1
ATOM 587 C C . ILE A 1 69 ? 1.565 -12.462 -4.656 1.00 95.62 69 ILE A C 1
ATOM 589 O O . ILE A 1 69 ? 0.388 -12.311 -4.974 1.00 95.62 69 ILE A O 1
ATOM 593 N N . SER A 1 70 ? 2.572 -12.059 -5.429 1.00 91.19 70 SER A N 1
ATOM 594 C CA . SER A 1 70 ? 2.370 -11.379 -6.721 1.00 91.19 70 SER A CA 1
ATOM 595 C C . SER A 1 70 ? 1.916 -12.345 -7.827 1.00 91.19 70 SER A C 1
ATOM 597 O O . SER A 1 70 ? 1.037 -12.008 -8.623 1.00 91.19 70 SER A O 1
ATOM 599 N N . ASP A 1 71 ? 2.470 -13.566 -7.825 1.00 93.50 71 ASP A N 1
ATOM 600 C CA . ASP A 1 71 ? 2.166 -14.638 -8.781 1.00 93.50 71 ASP A CA 1
ATOM 601 C C . ASP A 1 71 ? 1.260 -15.697 -8.155 1.00 93.50 71 ASP A C 1
ATOM 603 O O . ASP A 1 71 ? 1.695 -16.551 -7.379 1.00 93.50 71 ASP A O 1
ATOM 607 N N . SER A 1 72 ? -0.016 -15.674 -8.537 1.00 91.50 72 SER A N 1
ATOM 608 C CA . SER A 1 72 ? -1.028 -16.615 -8.047 1.00 91.50 72 SER A CA 1
ATOM 609 C C . SER A 1 72 ? -0.729 -18.085 -8.379 1.00 91.50 72 SER A C 1
ATOM 611 O O . SER A 1 72 ? -1.285 -18.977 -7.728 1.00 91.50 72 SER A O 1
ATOM 613 N N . THR A 1 73 ? 0.158 -18.357 -9.346 1.00 92.06 73 THR A N 1
ATOM 614 C CA . THR A 1 73 ? 0.593 -19.716 -9.707 1.00 92.06 73 THR A CA 1
ATOM 615 C C . THR A 1 73 ? 1.709 -20.246 -8.802 1.00 92.06 73 THR A C 1
ATOM 617 O O . THR A 1 73 ? 1.896 -21.458 -8.708 1.00 92.06 73 THR A O 1
ATOM 620 N N . GLN A 1 74 ? 2.400 -19.364 -8.072 1.00 92.50 74 GLN A N 1
ATOM 621 C CA . GLN A 1 74 ? 3.515 -19.692 -7.182 1.00 92.50 74 GLN A CA 1
ATOM 622 C C . GLN A 1 74 ? 3.213 -19.258 -5.745 1.00 92.50 74 GLN A C 1
ATOM 624 O O . GLN A 1 74 ? 3.887 -18.407 -5.169 1.00 92.50 74 GLN A O 1
ATOM 629 N N . LYS A 1 75 ? 2.196 -19.873 -5.133 1.00 90.19 75 LYS A N 1
ATOM 630 C CA . LYS A 1 75 ? 1.697 -19.507 -3.792 1.00 90.19 75 LYS A CA 1
ATOM 631 C C . LYS A 1 75 ? 2.729 -19.629 -2.662 1.00 90.19 75 LYS A C 1
ATOM 633 O O . LYS A 1 75 ? 2.542 -19.058 -1.594 1.00 90.19 75 LYS A O 1
ATOM 638 N N . GLN A 1 76 ? 3.797 -20.388 -2.878 1.00 91.25 76 GLN A N 1
ATOM 639 C CA . GLN A 1 76 ? 4.919 -20.527 -1.953 1.00 91.25 76 GLN A CA 1
ATOM 640 C C . GLN A 1 76 ? 5.860 -19.310 -1.954 1.00 91.25 76 GLN A C 1
ATOM 642 O O . GLN A 1 76 ? 6.604 -19.120 -0.992 1.00 91.25 76 GLN A O 1
ATOM 647 N N . ASN A 1 77 ? 5.820 -18.478 -2.999 1.00 92.12 77 ASN A N 1
ATOM 648 C CA . ASN A 1 77 ? 6.658 -17.290 -3.126 1.00 92.12 77 ASN A CA 1
ATOM 649 C C . ASN A 1 77 ? 6.012 -16.120 -2.382 1.00 92.12 77 ASN A C 1
ATOM 651 O O . ASN A 1 77 ? 5.440 -15.212 -2.982 1.00 92.12 77 ASN A O 1
ATOM 655 N N . ILE A 1 78 ? 6.080 -16.180 -1.055 1.00 93.62 78 ILE A N 1
ATOM 656 C CA . ILE A 1 78 ? 5.571 -15.127 -0.182 1.00 93.62 78 ILE A CA 1
ATOM 657 C C . ILE A 1 78 ? 6.644 -14.050 -0.039 1.00 93.62 78 ILE A C 1
ATOM 659 O O . ILE A 1 78 ? 7.722 -14.291 0.509 1.00 93.62 78 ILE A O 1
ATOM 663 N N . GLU A 1 79 ? 6.323 -12.848 -0.497 1.00 92.62 79 GLU A N 1
ATOM 664 C CA . GLU A 1 79 ? 7.117 -11.649 -0.267 1.00 92.62 79 GLU A CA 1
ATOM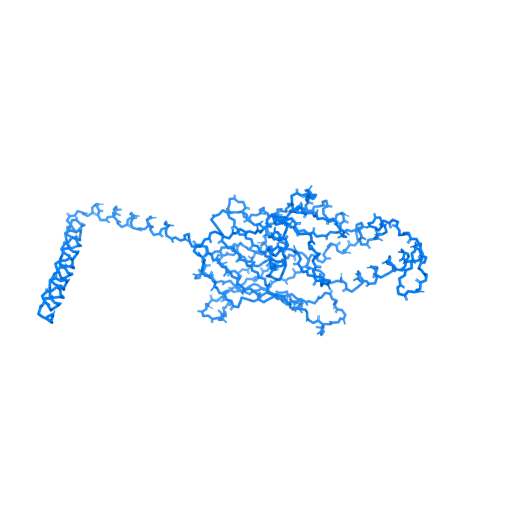 665 C C . GLU A 1 79 ? 6.657 -10.966 1.023 1.00 92.62 79 GLU A C 1
ATOM 667 O O . GLU A 1 79 ? 5.477 -11.008 1.378 1.00 92.62 79 GLU A O 1
ATOM 672 N N . ASN A 1 80 ? 7.591 -10.333 1.737 1.00 93.06 80 ASN A N 1
ATOM 673 C CA . ASN A 1 80 ? 7.295 -9.614 2.972 1.00 93.06 80 ASN A CA 1
ATOM 674 C C . ASN A 1 80 ? 7.942 -8.226 2.956 1.00 93.06 80 ASN A C 1
ATOM 676 O O . ASN A 1 80 ? 9.102 -8.081 2.572 1.00 93.06 80 ASN A O 1
ATOM 680 N N . GLU A 1 81 ? 7.222 -7.227 3.453 1.00 94.50 81 GLU A N 1
ATOM 681 C CA . GLU A 1 81 ? 7.702 -5.854 3.616 1.00 94.50 81 GLU A CA 1
ATOM 682 C C . GLU A 1 81 ? 7.193 -5.279 4.945 1.00 94.50 81 GLU A C 1
ATOM 684 O O . GLU A 1 81 ? 6.088 -5.591 5.394 1.00 94.50 81 GLU A O 1
ATOM 689 N N . ILE A 1 82 ? 7.990 -4.422 5.587 1.00 96.50 82 ILE A N 1
ATOM 690 C CA . ILE A 1 82 ? 7.517 -3.666 6.748 1.00 96.50 82 ILE A CA 1
ATOM 691 C C . ILE A 1 82 ? 6.911 -2.354 6.273 1.00 96.50 82 ILE A C 1
ATOM 693 O O . ILE A 1 82 ? 7.573 -1.521 5.651 1.00 96.50 82 ILE A O 1
ATOM 697 N N . MET A 1 83 ? 5.645 -2.158 6.617 1.00 97.56 83 MET A N 1
ATOM 698 C CA . MET A 1 83 ? 4.873 -0.986 6.237 1.00 97.56 83 MET A CA 1
ATOM 699 C C . MET A 1 83 ? 4.570 -0.149 7.474 1.00 97.56 83 MET A C 1
ATOM 701 O O . MET A 1 83 ? 4.258 -0.675 8.542 1.00 97.56 83 MET A O 1
ATOM 705 N N . ILE A 1 84 ? 4.655 1.166 7.337 1.00 97.19 84 ILE A N 1
ATOM 706 C CA . ILE A 1 84 ? 4.408 2.119 8.414 1.00 97.19 84 ILE A CA 1
ATOM 707 C C . ILE A 1 84 ? 3.145 2.894 8.073 1.00 97.19 84 ILE A C 1
ATOM 709 O O . ILE A 1 84 ? 3.054 3.482 7.001 1.00 97.19 84 ILE A O 1
ATOM 713 N N . LEU A 1 85 ? 2.194 2.925 9.005 1.00 97.19 85 LEU A N 1
ATOM 714 C CA . LEU A 1 85 ? 1.088 3.875 9.019 1.00 97.19 85 LEU A CA 1
ATOM 715 C C . LEU A 1 85 ? 1.389 4.945 10.068 1.00 97.19 85 LEU A C 1
ATOM 717 O O . LEU A 1 85 ? 1.316 4.690 11.268 1.00 97.19 85 LEU A O 1
ATOM 721 N N . SER A 1 86 ? 1.734 6.143 9.616 1.00 95.62 86 SER A N 1
ATOM 722 C CA . SER A 1 86 ? 1.965 7.301 10.469 1.00 95.62 86 SER A CA 1
ATOM 723 C C . SER A 1 86 ? 0.699 8.141 10.575 1.00 95.62 86 SER A C 1
ATOM 725 O O . SER A 1 86 ? 0.199 8.637 9.570 1.00 95.62 86 SER A O 1
ATOM 727 N N . ILE A 1 87 ? 0.213 8.355 11.793 1.00 93.56 87 ILE A N 1
ATOM 728 C CA . ILE A 1 87 ? -0.924 9.218 12.104 1.00 93.56 87 ILE A CA 1
ATOM 729 C C . ILE A 1 87 ? -0.398 10.569 12.581 1.00 93.56 87 ILE A C 1
ATOM 731 O O . ILE A 1 87 ? 0.264 10.663 13.618 1.00 93.56 87 ILE A O 1
ATOM 735 N N . GLY A 1 88 ? -0.670 11.606 11.791 1.00 90.31 88 GLY A N 1
ATOM 736 C CA . GLY A 1 88 ? -0.397 12.998 12.126 1.00 90.31 88 GLY A CA 1
ATOM 737 C C . GLY A 1 88 ? -1.676 13.783 12.419 1.00 90.31 88 GLY A C 1
ATOM 738 O O . GLY A 1 88 ? -2.790 13.268 12.333 1.00 90.31 88 GLY A O 1
ATOM 739 N N . LYS A 1 89 ? -1.509 15.071 12.735 1.00 86.81 89 LYS A N 1
ATOM 740 C CA . LYS A 1 89 ? -2.616 15.979 13.089 1.00 86.81 89 LYS A CA 1
ATOM 741 C C . LYS A 1 89 ? -3.638 16.188 11.969 1.00 86.81 89 LYS A C 1
ATOM 743 O O . LYS A 1 89 ? -4.831 16.264 12.234 1.00 86.81 89 LYS A O 1
ATOM 748 N N . GLU A 1 90 ? -3.162 16.304 10.734 1.00 89.31 90 GLU A N 1
ATOM 749 C CA . GLU A 1 90 ? -3.987 16.677 9.573 1.00 89.31 90 GLU A CA 1
ATOM 750 C C . GLU A 1 90 ? -4.267 15.495 8.642 1.00 89.31 90 GLU A C 1
ATOM 752 O O . GLU A 1 90 ? -5.220 15.514 7.867 1.00 89.31 90 GLU A O 1
ATOM 757 N N . LYS A 1 91 ? -3.420 14.466 8.698 1.00 92.38 91 LYS A N 1
ATOM 758 C CA . LYS A 1 91 ? -3.440 13.340 7.768 1.00 92.38 91 LYS A CA 1
ATOM 759 C C . LYS A 1 91 ? -2.783 12.103 8.357 1.00 92.38 91 LYS A C 1
ATOM 761 O O . LYS A 1 91 ? -1.925 12.195 9.238 1.00 92.38 91 LYS A O 1
ATOM 766 N N . SER A 1 92 ? -3.124 10.959 7.783 1.00 94.38 92 SER A N 1
ATOM 767 C CA . SER A 1 92 ? -2.372 9.716 7.911 1.00 94.38 92 SER A CA 1
ATOM 768 C C . SER A 1 92 ? -1.571 9.433 6.647 1.00 94.38 92 SER A C 1
ATOM 770 O O . SER A 1 92 ? -2.066 9.674 5.544 1.00 94.38 92 SER A O 1
ATOM 772 N N . GLU A 1 93 ? -0.390 8.847 6.800 1.00 95.25 93 GLU A N 1
ATOM 773 C CA . GLU A 1 93 ? 0.450 8.409 5.689 1.00 95.25 93 GLU A CA 1
ATOM 774 C C . GLU A 1 93 ? 0.873 6.952 5.863 1.00 95.25 93 GLU A C 1
ATOM 776 O O . GLU A 1 93 ? 1.424 6.583 6.897 1.00 95.25 93 GLU A O 1
ATOM 781 N N . TYR A 1 94 ? 0.642 6.140 4.838 1.00 96.50 94 TYR A N 1
ATOM 782 C CA . TYR A 1 94 ? 1.037 4.739 4.765 1.00 96.50 94 TYR A CA 1
ATOM 783 C C . TYR A 1 94 ? 2.137 4.556 3.717 1.00 96.50 94 TYR A C 1
ATOM 785 O O . TYR A 1 94 ? 1.972 5.018 2.589 1.00 96.50 94 TYR A O 1
ATOM 793 N N . PHE A 1 95 ? 3.250 3.910 4.070 1.00 95.62 95 PHE A N 1
ATOM 794 C CA . PHE A 1 95 ? 4.414 3.750 3.188 1.00 95.62 95 PHE A CA 1
ATOM 795 C C . PHE A 1 95 ? 5.323 2.587 3.620 1.00 95.62 95 PHE A C 1
ATOM 797 O O . PHE A 1 95 ? 5.277 2.140 4.765 1.00 95.62 95 PHE A O 1
ATOM 804 N N . SER A 1 96 ? 6.181 2.113 2.712 1.00 95.06 96 SER A N 1
ATOM 805 C CA . SER A 1 96 ? 7.220 1.118 3.024 1.00 95.06 96 SER A CA 1
ATOM 806 C C . SER A 1 96 ? 8.343 1.726 3.865 1.00 95.06 96 SER A C 1
ATOM 808 O O . SER A 1 96 ? 8.879 2.792 3.545 1.00 95.06 96 SER A O 1
ATOM 810 N N . GLN A 1 97 ? 8.750 1.016 4.920 1.00 93.56 97 GLN A N 1
ATOM 811 C CA . GLN A 1 97 ? 9.889 1.407 5.746 1.00 93.56 97 GLN A CA 1
ATOM 812 C C . GLN A 1 97 ? 11.188 1.420 4.935 1.00 93.56 97 GLN A C 1
ATOM 814 O O . GLN A 1 97 ? 12.004 2.331 5.096 1.00 93.56 97 GLN A O 1
ATOM 819 N N . SER A 1 98 ? 11.393 0.421 4.072 1.00 92.12 98 SER A N 1
ATOM 820 C CA . SER A 1 98 ? 12.608 0.330 3.268 1.00 92.12 98 SER A CA 1
ATOM 821 C C . SER A 1 98 ? 12.668 1.450 2.225 1.00 92.12 98 SER A C 1
ATOM 823 O O . SER A 1 98 ? 13.706 2.107 2.104 1.00 92.12 98 SER A O 1
ATOM 825 N N . ALA A 1 99 ? 11.555 1.742 1.541 1.00 90.62 99 ALA A N 1
ATOM 826 C CA . ALA A 1 99 ? 11.473 2.839 0.575 1.00 90.62 99 ALA A CA 1
ATOM 827 C C . ALA A 1 99 ? 11.735 4.196 1.244 1.00 90.62 99 ALA A C 1
ATOM 829 O O . ALA A 1 99 ? 12.542 4.984 0.749 1.00 90.62 99 ALA A O 1
ATOM 830 N N . TYR A 1 100 ? 11.146 4.421 2.422 1.00 91.31 100 TYR A N 1
ATOM 831 C CA . TYR A 1 100 ? 11.399 5.614 3.228 1.00 91.31 100 TYR A CA 1
ATOM 832 C C . TYR A 1 100 ? 12.876 5.758 3.619 1.00 91.31 100 TYR A C 1
ATOM 834 O O . TYR A 1 100 ? 13.430 6.853 3.530 1.00 91.31 100 TYR A O 1
ATOM 842 N N . ALA A 1 101 ? 13.534 4.670 4.034 1.00 90.81 101 ALA A N 1
ATOM 843 C CA . ALA A 1 101 ? 14.949 4.705 4.399 1.00 90.81 101 ALA A CA 1
ATOM 844 C C . ALA A 1 101 ? 15.831 5.109 3.206 1.00 90.81 101 ALA A C 1
ATOM 846 O O . ALA A 1 101 ? 16.712 5.958 3.350 1.00 90.81 101 ALA A O 1
ATOM 847 N N . VAL A 1 102 ? 15.552 4.558 2.020 1.00 89.62 102 VAL A N 1
ATOM 848 C CA . VAL A 1 102 ? 16.242 4.926 0.776 1.00 89.62 102 VAL A CA 1
ATOM 849 C C . VAL A 1 102 ? 15.992 6.393 0.427 1.00 89.62 102 VAL A C 1
ATOM 851 O O . VAL A 1 102 ? 16.945 7.135 0.191 1.00 89.62 102 VAL A O 1
ATOM 854 N N . ASP A 1 103 ? 14.739 6.846 0.438 1.00 88.56 103 ASP A N 1
ATOM 855 C CA . ASP A 1 103 ? 14.404 8.231 0.097 1.00 88.56 103 ASP A CA 1
ATOM 856 C C . ASP A 1 103 ? 14.996 9.242 1.084 1.00 88.56 103 ASP A C 1
ATOM 858 O O . ASP A 1 103 ? 15.431 10.316 0.668 1.00 88.56 103 ASP A O 1
ATOM 862 N N . SER A 1 104 ? 15.072 8.887 2.367 1.00 88.06 104 SER A N 1
ATOM 863 C CA . SER A 1 104 ? 15.708 9.695 3.409 1.00 88.06 104 SER A CA 1
ATOM 864 C C . SER A 1 104 ? 17.196 9.911 3.121 1.00 88.06 104 SER A C 1
ATOM 866 O O . SER A 1 104 ? 17.653 11.054 3.050 1.00 88.06 104 SER A O 1
ATOM 868 N N . VAL A 1 105 ? 17.939 8.830 2.857 1.00 89.06 105 VAL A N 1
ATOM 869 C CA . VAL A 1 105 ? 19.373 8.901 2.527 1.00 89.06 105 VAL A CA 1
ATOM 870 C C . VAL A 1 105 ? 19.601 9.683 1.234 1.00 89.06 105 VAL A C 1
ATOM 872 O O . VAL A 1 105 ? 20.458 10.563 1.181 1.00 89.06 105 VAL A O 1
ATOM 875 N N . LEU A 1 106 ? 18.813 9.407 0.193 1.00 88.69 106 LEU A N 1
ATOM 876 C CA . LEU A 1 106 ? 18.965 10.070 -1.100 1.00 88.69 106 LEU A CA 1
ATOM 877 C C . LEU A 1 106 ? 18.593 11.560 -1.049 1.00 88.69 106 LEU A C 1
ATOM 879 O O . LEU A 1 106 ? 19.245 12.364 -1.711 1.00 88.69 106 LEU A O 1
ATOM 883 N N . SER A 1 107 ? 17.581 11.946 -0.266 1.00 86.94 107 SER A N 1
ATOM 884 C CA . SER A 1 107 ? 17.223 13.356 -0.052 1.00 86.94 107 SER A CA 1
ATOM 885 C C . SER A 1 107 ? 18.327 14.106 0.698 1.00 86.94 107 SER A C 1
ATOM 887 O O . SER A 1 107 ? 18.676 15.221 0.317 1.00 86.94 107 SER A O 1
ATOM 889 N N . GLU A 1 108 ? 18.925 13.493 1.722 1.00 87.75 108 GLU A N 1
ATOM 890 C CA . GLU A 1 108 ? 20.041 14.093 2.462 1.00 87.75 108 GLU A CA 1
ATOM 891 C C . GLU A 1 108 ? 21.300 14.234 1.595 1.00 87.75 108 GLU A C 1
ATOM 893 O O . GLU A 1 108 ? 21.930 15.291 1.588 1.00 87.75 108 GLU A O 1
ATOM 898 N N . ASN A 1 109 ? 21.635 13.214 0.802 1.00 87.94 109 ASN A N 1
ATOM 899 C CA . ASN A 1 109 ? 22.750 13.278 -0.144 1.00 87.94 109 ASN A CA 1
ATOM 900 C C . ASN A 1 109 ? 22.533 14.378 -1.189 1.00 87.94 109 ASN A C 1
ATOM 902 O O . ASN A 1 109 ? 23.432 15.186 -1.414 1.00 87.94 109 ASN A O 1
ATOM 906 N N . PHE A 1 110 ? 21.325 14.481 -1.748 1.00 85.88 110 PHE A N 1
ATOM 907 C CA . PHE A 1 110 ? 20.984 15.533 -2.704 1.00 85.88 110 PHE A CA 1
ATOM 908 C C . PHE A 1 110 ? 21.152 16.939 -2.107 1.00 85.88 110 PHE A C 1
ATOM 910 O O . PHE A 1 110 ? 21.747 17.805 -2.743 1.00 85.88 110 PHE A O 1
ATOM 917 N N . LYS A 1 111 ? 20.719 17.161 -0.856 1.00 87.31 111 LYS A N 1
ATOM 918 C CA . LYS A 1 111 ? 20.939 18.438 -0.143 1.00 87.31 111 LYS A CA 1
ATOM 919 C C . LYS A 1 111 ? 22.419 18.778 0.035 1.00 87.31 111 LYS A C 1
ATOM 921 O O . LYS A 1 111 ? 22.766 19.952 0.110 1.00 87.31 111 LYS A O 1
ATOM 926 N N . ARG A 1 112 ? 23.288 17.767 0.094 1.00 90.44 112 ARG A N 1
ATOM 927 C CA . ARG A 1 112 ? 24.750 17.911 0.168 1.00 90.44 112 ARG A CA 1
ATOM 928 C C . ARG A 1 112 ? 25.420 18.005 -1.209 1.00 90.44 112 ARG A C 1
ATOM 930 O O . ARG A 1 112 ? 26.643 18.018 -1.274 1.00 90.44 112 ARG A O 1
ATOM 937 N N . GLY A 1 113 ? 24.649 18.039 -2.299 1.00 86.81 113 GLY A N 1
ATOM 938 C CA . GLY A 1 113 ? 25.171 18.033 -3.669 1.00 86.81 113 GLY A CA 1
ATOM 939 C C . GLY A 1 113 ? 25.733 16.678 -4.117 1.00 86.81 113 GLY A C 1
ATOM 940 O O . GLY A 1 113 ? 26.444 16.607 -5.115 1.00 86.81 113 GLY A O 1
ATOM 941 N N . ILE A 1 114 ? 25.434 15.599 -3.388 1.00 88.06 114 ILE A N 1
ATOM 942 C CA . ILE A 1 114 ? 25.879 14.241 -3.702 1.00 88.06 114 ILE A CA 1
ATOM 943 C C . ILE A 1 114 ? 24.788 13.540 -4.515 1.00 88.06 114 ILE A C 1
ATOM 945 O O . ILE A 1 114 ? 23.698 13.252 -4.015 1.00 88.06 114 ILE A O 1
ATOM 949 N N . ASN A 1 115 ? 25.109 13.194 -5.761 1.00 81.31 115 ASN A N 1
ATOM 950 C CA . ASN A 1 115 ? 24.246 12.370 -6.600 1.00 81.31 115 ASN A CA 1
ATOM 951 C C . ASN A 1 115 ? 24.453 10.893 -6.256 1.00 81.31 115 ASN A C 1
ATOM 953 O O . ASN A 1 115 ? 25.469 10.294 -6.599 1.00 81.31 115 ASN A O 1
ATOM 957 N N . SER A 1 116 ? 23.485 10.301 -5.560 1.00 83.56 116 SER A N 1
ATOM 958 C CA . SER A 1 116 ? 23.465 8.872 -5.239 1.00 83.56 116 SER A CA 1
ATOM 959 C C . SER A 1 116 ? 22.338 8.170 -5.986 1.00 83.56 116 SER A C 1
ATOM 961 O O . SER A 1 116 ? 21.237 8.708 -6.113 1.00 83.56 116 SER A O 1
ATOM 963 N N . MET A 1 117 ? 22.608 6.955 -6.461 1.00 79.06 117 MET A N 1
ATOM 964 C CA . MET A 1 117 ? 21.601 6.105 -7.092 1.00 79.06 117 MET A CA 1
ATOM 965 C C . MET A 1 117 ? 20.883 5.275 -6.015 1.00 79.06 117 MET A C 1
ATOM 967 O O . MET A 1 117 ? 21.537 4.841 -5.061 1.00 79.06 117 MET A O 1
ATOM 971 N N . PRO A 1 118 ? 19.562 5.040 -6.121 1.00 79.56 118 PRO A N 1
ATOM 972 C CA . PRO A 1 118 ? 18.901 4.039 -5.292 1.00 79.56 118 PRO A CA 1
ATOM 973 C C . PRO A 1 118 ? 19.526 2.646 -5.486 1.00 79.56 118 PRO A C 1
ATOM 975 O O . PRO A 1 118 ? 20.105 2.369 -6.540 1.00 79.56 118 PRO A O 1
ATOM 978 N N . PRO A 1 119 ? 19.409 1.757 -4.483 1.00 80.06 119 PRO A N 1
ATOM 979 C CA . PRO A 1 119 ? 19.846 0.376 -4.624 1.00 80.06 119 PRO A CA 1
ATOM 980 C C . PRO A 1 119 ? 19.079 -0.316 -5.756 1.00 80.06 119 PRO A C 1
ATOM 982 O O . PRO A 1 119 ? 17.899 -0.042 -5.974 1.00 80.06 119 PRO A O 1
ATOM 985 N N . ASN A 1 120 ? 19.732 -1.261 -6.437 1.00 75.06 120 ASN A N 1
ATOM 986 C CA . ASN A 1 120 ? 19.088 -2.105 -7.445 1.00 75.06 120 ASN A CA 1
ATOM 987 C C . ASN A 1 120 ? 18.257 -3.213 -6.774 1.00 75.06 120 ASN A C 1
ATOM 989 O O . ASN A 1 120 ? 18.586 -4.395 -6.840 1.00 75.06 120 ASN A O 1
ATOM 993 N N . LYS A 1 121 ? 17.223 -2.805 -6.038 1.00 75.38 121 LYS A N 1
ATOM 994 C CA . LYS A 1 121 ? 16.278 -3.681 -5.351 1.00 75.38 121 LYS A CA 1
ATOM 995 C C . LYS A 1 121 ? 14.868 -3.265 -5.755 1.00 75.38 121 LYS A C 1
ATOM 997 O O . LYS A 1 121 ? 14.548 -2.079 -5.742 1.00 75.38 121 LYS A O 1
ATOM 1002 N N . ILE A 1 122 ? 14.025 -4.240 -6.084 1.00 70.88 122 ILE A N 1
ATOM 1003 C CA . ILE A 1 122 ? 12.594 -4.002 -6.286 1.00 70.88 122 ILE A CA 1
ATOM 1004 C C . ILE A 1 122 ? 11.987 -3.670 -4.921 1.00 70.88 122 ILE A C 1
ATOM 1006 O O . ILE A 1 122 ? 12.194 -4.391 -3.944 1.00 70.88 122 ILE A O 1
ATOM 1010 N N . MET A 1 123 ? 11.302 -2.534 -4.837 1.00 75.75 123 MET A N 1
ATOM 1011 C CA . MET A 1 123 ? 10.736 -2.017 -3.595 1.00 75.75 123 MET A CA 1
ATOM 1012 C C . MET A 1 123 ? 9.333 -1.492 -3.859 1.00 75.75 123 MET A C 1
ATOM 1014 O O . MET A 1 123 ? 9.067 -0.892 -4.904 1.00 75.75 123 MET A O 1
ATOM 1018 N N . THR A 1 124 ? 8.452 -1.662 -2.879 1.00 79.38 124 THR A N 1
ATOM 1019 C CA . THR A 1 124 ? 7.122 -1.060 -2.915 1.00 79.38 124 THR A CA 1
ATOM 1020 C C . THR A 1 124 ? 7.245 0.425 -2.588 1.00 79.38 124 THR A C 1
ATOM 1022 O O . THR A 1 124 ? 7.455 0.807 -1.440 1.00 79.38 124 THR A O 1
ATOM 1025 N N . TYR A 1 125 ? 7.111 1.278 -3.605 1.00 81.69 125 TYR A N 1
ATOM 1026 C CA . TYR A 1 125 ? 7.081 2.736 -3.439 1.00 81.69 125 TYR A CA 1
ATOM 1027 C C . TYR A 1 125 ? 5.663 3.280 -3.236 1.00 81.69 125 TYR A C 1
ATOM 1029 O O . TYR A 1 125 ? 5.467 4.494 -3.269 1.00 81.69 125 TYR A O 1
ATOM 1037 N N . THR A 1 126 ? 4.666 2.420 -3.040 1.00 88.69 126 THR A N 1
ATOM 1038 C CA . THR A 1 126 ? 3.302 2.838 -2.723 1.00 88.69 126 THR A CA 1
ATOM 1039 C C . THR A 1 126 ? 3.303 3.708 -1.472 1.00 88.69 126 THR A C 1
ATOM 1041 O O . THR A 1 126 ? 3.712 3.280 -0.389 1.00 88.69 126 THR A O 1
ATOM 1044 N N . ARG A 1 127 ? 2.818 4.939 -1.626 1.00 93.69 127 ARG A N 1
ATOM 1045 C CA . ARG A 1 127 ? 2.552 5.857 -0.519 1.00 93.69 127 ARG A CA 1
ATOM 1046 C C . ARG A 1 127 ? 1.105 6.292 -0.608 1.00 93.69 127 ARG A C 1
ATOM 1048 O O . ARG A 1 127 ? 0.711 6.807 -1.646 1.00 93.69 127 ARG A O 1
ATOM 1055 N N . VAL A 1 128 ? 0.338 6.089 0.458 1.00 95.62 128 VAL A N 1
ATOM 1056 C CA . VAL A 1 128 ? -1.078 6.472 0.544 1.00 95.62 128 VAL A CA 1
ATOM 1057 C C . VAL A 1 128 ? -1.229 7.545 1.610 1.00 95.62 128 VAL A C 1
ATOM 1059 O O . VAL A 1 128 ? -0.725 7.396 2.721 1.00 95.62 128 VAL A O 1
ATOM 1062 N N . ILE A 1 129 ? -1.928 8.621 1.279 1.00 95.25 129 ILE A N 1
ATOM 1063 C CA . ILE A 1 129 ? -2.188 9.768 2.138 1.00 95.25 129 ILE A CA 1
ATOM 1064 C C . ILE A 1 129 ? -3.702 9.928 2.257 1.00 95.25 129 ILE A C 1
ATOM 1066 O O . ILE A 1 129 ? -4.400 10.058 1.256 1.00 95.25 129 ILE A O 1
ATOM 1070 N N . LYS A 1 130 ? -4.208 9.941 3.491 1.00 95.00 130 LYS A N 1
ATOM 1071 C CA . LYS A 1 130 ? -5.623 10.215 3.793 1.00 95.00 130 LYS A CA 1
ATOM 1072 C C . LYS A 1 130 ? -5.675 11.451 4.672 1.00 95.00 130 LYS A C 1
ATOM 1074 O O . LYS A 1 130 ? -4.986 11.487 5.694 1.00 95.00 130 LYS A O 1
ATOM 1079 N N . ARG A 1 131 ? -6.446 12.464 4.283 1.00 93.06 131 ARG A N 1
ATOM 1080 C CA . ARG A 1 131 ? -6.615 13.665 5.107 1.00 93.06 131 ARG A CA 1
ATOM 1081 C C . ARG A 1 131 ? -7.766 13.484 6.086 1.00 93.06 131 ARG A C 1
ATOM 1083 O O . ARG A 1 131 ? -8.784 12.883 5.753 1.00 93.06 131 ARG A O 1
A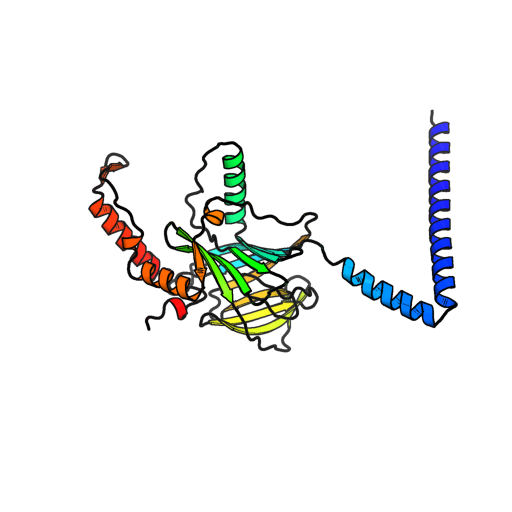TOM 1090 N N . ASN A 1 132 ? -7.616 14.043 7.280 1.00 88.38 132 ASN A N 1
ATOM 1091 C CA . ASN A 1 132 ? -8.621 13.933 8.337 1.00 88.38 132 ASN A CA 1
ATOM 1092 C C . ASN A 1 132 ? -9.906 14.709 7.992 1.00 88.38 132 ASN A C 1
ATOM 1094 O O . ASN A 1 132 ? -10.985 14.329 8.435 1.00 88.38 132 ASN A O 1
ATOM 1098 N N . ASP A 1 133 ? -9.797 15.765 7.179 1.00 88.12 133 ASP A N 1
ATOM 1099 C CA . ASP A 1 133 ? -10.917 16.586 6.698 1.00 88.12 133 ASP A CA 1
ATOM 1100 C C . ASP A 1 133 ? -11.676 15.965 5.512 1.00 88.12 133 ASP A C 1
ATOM 1102 O O . ASP A 1 133 ? -12.714 16.471 5.093 1.00 88.12 133 ASP A O 1
ATOM 1106 N N . SER A 1 134 ? -11.154 14.890 4.924 1.00 88.38 134 SER A N 1
ATOM 1107 C CA . SER A 1 134 ? -11.717 14.243 3.739 1.00 88.38 134 SER A CA 1
ATOM 1108 C C . SER A 1 134 ? -11.384 12.746 3.745 1.00 88.38 134 SER A C 1
ATOM 1110 O O . SER A 1 134 ? -10.673 12.281 2.861 1.00 88.38 134 SER A O 1
ATOM 1112 N N . PRO A 1 135 ? -11.881 11.963 4.720 1.00 77.88 135 PRO A N 1
ATOM 1113 C CA . PRO A 1 135 ? -11.444 10.580 4.934 1.00 77.88 135 PRO A CA 1
ATOM 1114 C C . PRO A 1 135 ? -11.752 9.632 3.763 1.00 77.88 135 PRO A C 1
ATOM 1116 O O . PRO A 1 135 ? -11.061 8.627 3.609 1.00 77.88 135 PRO A O 1
ATOM 1119 N N . ASN A 1 136 ? -12.748 9.962 2.932 1.00 86.25 136 ASN A N 1
ATOM 1120 C CA . ASN A 1 136 ? -13.099 9.194 1.732 1.00 86.25 136 ASN A CA 1
ATOM 1121 C C . ASN A 1 136 ? -12.258 9.580 0.508 1.00 86.25 136 ASN A C 1
ATOM 1123 O O . ASN A 1 136 ? -12.244 8.841 -0.465 1.00 86.25 136 ASN A O 1
ATOM 1127 N N . ASN A 1 137 ? -11.557 10.717 0.534 1.00 92.12 137 ASN A N 1
ATOM 1128 C CA . ASN A 1 137 ? -10.667 11.127 -0.546 1.00 92.12 137 ASN A CA 1
ATOM 1129 C C . ASN A 1 137 ? -9.229 10.849 -0.134 1.00 92.12 137 ASN A C 1
ATOM 1131 O O . ASN A 1 137 ? -8.714 11.439 0.821 1.00 92.12 137 ASN A O 1
ATOM 1135 N N . LEU A 1 138 ? -8.568 9.972 -0.878 1.00 94.81 138 LEU A N 1
ATOM 1136 C CA . LEU A 1 138 ? -7.161 9.688 -0.671 1.00 94.81 138 LEU A CA 1
ATOM 1137 C C . LEU A 1 138 ? -6.321 10.089 -1.875 1.00 94.81 138 LEU A C 1
ATOM 1139 O O . LEU A 1 138 ? -6.780 10.143 -3.017 1.00 94.81 138 LEU A O 1
ATOM 1143 N N . GLU A 1 139 ? -5.065 10.371 -1.575 1.00 95.50 139 GLU A N 1
ATOM 1144 C CA . GLU A 1 139 ? -4.012 10.633 -2.538 1.00 95.50 139 GLU A CA 1
ATOM 1145 C C . GLU A 1 139 ? -3.013 9.487 -2.428 1.00 95.50 139 GLU A C 1
ATOM 1147 O O . GLU A 1 139 ? -2.592 9.132 -1.324 1.00 95.50 139 GLU A O 1
ATOM 1152 N N . PHE A 1 140 ? -2.622 8.881 -3.540 1.00 95.00 140 PHE A N 1
ATOM 1153 C CA . PHE A 1 140 ? -1.588 7.860 -3.510 1.00 95.00 140 PHE A CA 1
ATOM 1154 C C . PHE A 1 140 ? -0.612 7.986 -4.666 1.00 95.00 140 PHE A C 1
ATOM 1156 O O . PHE A 1 140 ? -0.933 8.496 -5.737 1.00 95.00 140 PHE A O 1
ATOM 1163 N N . PHE A 1 141 ? 0.610 7.528 -4.422 1.00 93.75 141 PHE A N 1
ATOM 1164 C CA . PHE A 1 141 ? 1.698 7.638 -5.372 1.00 93.75 141 PHE A CA 1
ATOM 1165 C C . PHE A 1 141 ? 2.124 6.265 -5.873 1.00 93.75 141 PHE A C 1
ATOM 1167 O O . PHE A 1 141 ? 2.575 5.425 -5.090 1.00 93.75 141 PHE A O 1
ATOM 1174 N N . GLU A 1 142 ? 2.069 6.081 -7.190 1.00 91.62 142 GLU A N 1
ATOM 1175 C CA . GLU A 1 142 ? 2.463 4.843 -7.867 1.00 91.62 142 GLU A CA 1
ATOM 1176 C C . GLU A 1 142 ? 3.399 5.090 -9.040 1.00 91.62 142 GLU A C 1
ATOM 1178 O O . GLU A 1 142 ? 3.481 6.192 -9.588 1.00 91.62 142 GLU A O 1
ATOM 1183 N N . ASN A 1 143 ? 4.145 4.051 -9.407 1.00 88.88 143 ASN A N 1
ATOM 1184 C CA . ASN A 1 143 ? 4.977 4.066 -10.602 1.00 88.88 143 ASN A CA 1
ATOM 1185 C C . ASN A 1 143 ? 4.285 3.312 -11.734 1.00 88.88 143 ASN A C 1
ATOM 1187 O O . ASN A 1 143 ? 3.793 2.205 -11.537 1.00 88.88 143 ASN A O 1
ATOM 1191 N N . ILE A 1 144 ? 4.325 3.877 -12.937 1.00 88.81 144 ILE A N 1
ATOM 1192 C CA . ILE A 1 144 ? 4.104 3.118 -14.170 1.00 88.81 144 ILE A CA 1
ATOM 1193 C C . ILE A 1 144 ? 5.342 3.347 -15.029 1.00 88.81 144 ILE A C 1
ATOM 1195 O O . ILE A 1 144 ? 5.632 4.483 -15.417 1.00 88.81 144 ILE A O 1
ATOM 1199 N N . ALA A 1 145 ? 6.086 2.269 -15.281 1.00 85.69 145 ALA A N 1
ATOM 1200 C CA . ALA A 1 145 ? 7.432 2.333 -15.843 1.00 85.69 145 ALA A CA 1
ATOM 1201 C C . ALA A 1 145 ? 8.326 3.317 -15.054 1.00 85.69 145 ALA A C 1
ATOM 1203 O O . ALA A 1 145 ? 8.406 3.250 -13.827 1.00 85.69 145 ALA A O 1
ATOM 1204 N N . SER A 1 146 ? 8.986 4.247 -15.745 1.00 82.38 146 SER A N 1
ATOM 1205 C CA . SER A 1 146 ? 9.854 5.271 -15.153 1.00 82.38 146 SER A CA 1
ATOM 1206 C C . SER A 1 146 ? 9.107 6.493 -14.604 1.00 82.38 146 SER A C 1
ATOM 1208 O O . SER A 1 146 ? 9.729 7.360 -13.990 1.00 82.38 146 SER A O 1
ATOM 1210 N N . ARG A 1 147 ? 7.788 6.595 -14.814 1.00 87.44 147 ARG A N 1
ATOM 1211 C CA . ARG A 1 147 ? 6.998 7.774 -14.437 1.00 87.44 147 ARG A CA 1
ATOM 1212 C C . ARG A 1 147 ? 6.340 7.587 -13.074 1.00 87.44 147 ARG A C 1
ATOM 1214 O O . ARG A 1 147 ? 5.748 6.542 -12.798 1.00 87.44 147 ARG A O 1
ATOM 1221 N N . ARG A 1 148 ? 6.401 8.638 -12.251 1.00 91.00 148 ARG A N 1
ATOM 1222 C CA . ARG A 1 148 ? 5.680 8.739 -10.978 1.00 91.00 148 ARG A CA 1
ATOM 1223 C C . ARG A 1 148 ? 4.330 9.405 -11.206 1.00 91.00 148 ARG A C 1
ATOM 1225 O O . ARG A 1 148 ? 4.260 10.450 -11.851 1.00 91.00 148 ARG A O 1
ATOM 1232 N N . TYR A 1 149 ? 3.283 8.825 -10.643 1.00 94.06 149 TYR A N 1
ATOM 1233 C CA . TYR A 1 149 ? 1.935 9.370 -10.676 1.00 94.06 149 TYR A CA 1
ATOM 1234 C C . TYR A 1 149 ? 1.488 9.730 -9.271 1.00 94.06 149 TYR A C 1
ATOM 1236 O O . TYR A 1 149 ? 1.817 9.031 -8.315 1.00 94.06 149 TYR A O 1
ATOM 1244 N N . ASN A 1 150 ? 0.736 10.817 -9.183 1.00 95.75 150 ASN A N 1
ATOM 1245 C CA . ASN A 1 150 ? 0.008 11.239 -8.002 1.00 95.75 150 ASN A CA 1
ATOM 1246 C C . ASN A 1 150 ? -1.481 11.098 -8.328 1.00 95.75 150 ASN A C 1
ATOM 1248 O O . ASN A 1 150 ? -1.991 11.774 -9.226 1.00 95.75 150 ASN A O 1
ATOM 1252 N N . ILE A 1 151 ? -2.144 10.162 -7.661 1.00 97.00 151 ILE A N 1
ATOM 1253 C CA . ILE A 1 151 ? -3.483 9.716 -8.014 1.00 97.00 151 ILE A CA 1
ATOM 1254 C C . ILE A 1 151 ? -4.451 10.095 -6.904 1.00 97.00 151 ILE A C 1
ATOM 1256 O O . ILE A 1 151 ? -4.272 9.692 -5.756 1.00 97.00 151 ILE A O 1
ATOM 1260 N N . ASN A 1 152 ? -5.497 10.832 -7.270 1.00 96.56 152 ASN A N 1
ATOM 1261 C CA . ASN A 1 152 ? -6.630 11.081 -6.386 1.00 96.56 152 ASN A CA 1
ATOM 1262 C C . ASN A 1 152 ? -7.720 10.035 -6.627 1.00 96.56 152 ASN A C 1
ATOM 1264 O O . ASN A 1 152 ? -8.113 9.784 -7.775 1.00 96.56 152 ASN A O 1
ATOM 1268 N N . GLU A 1 153 ? -8.211 9.451 -5.540 1.00 95.38 153 GLU A N 1
ATOM 1269 C CA . GLU A 1 153 ? -9.259 8.435 -5.543 1.00 95.38 153 GLU A CA 1
ATOM 1270 C C . GLU A 1 153 ? -10.246 8.713 -4.410 1.00 95.38 153 GLU A C 1
ATOM 1272 O O . GLU A 1 153 ? -9.853 8.888 -3.254 1.00 95.38 153 GLU A O 1
ATOM 1277 N N . GLU A 1 154 ? -11.530 8.743 -4.753 1.00 94.12 154 GLU A N 1
ATOM 1278 C CA . GLU A 1 154 ? -12.608 8.703 -3.774 1.00 94.12 154 GLU A CA 1
ATOM 1279 C C . GLU A 1 154 ? -12.964 7.237 -3.517 1.00 94.12 154 GLU A C 1
ATOM 1281 O O . GLU A 1 154 ? -13.306 6.502 -4.445 1.00 94.12 154 GLU A O 1
ATOM 1286 N N . ILE A 1 155 ? -12.848 6.799 -2.266 1.00 91.00 155 ILE A N 1
ATOM 1287 C CA . ILE A 1 155 ? -13.066 5.415 -1.854 1.00 91.00 155 ILE A CA 1
ATOM 1288 C C . ILE A 1 155 ? -14.059 5.378 -0.709 1.00 91.00 155 ILE A C 1
ATOM 1290 O O . ILE A 1 155 ? -13.878 6.015 0.328 1.00 91.00 155 ILE A O 1
ATOM 1294 N N . GLN A 1 156 ? -15.061 4.519 -0.868 1.00 89.31 156 GLN A N 1
ATOM 1295 C CA . GLN A 1 156 ? -15.969 4.140 0.197 1.00 89.31 156 GLN A CA 1
ATOM 1296 C C . GLN A 1 156 ? -15.996 2.616 0.314 1.00 89.31 156 GLN A C 1
ATOM 1298 O O . GLN A 1 156 ? -16.418 1.912 -0.602 1.00 89.31 156 GLN A O 1
ATOM 1303 N N . ILE A 1 157 ? -15.529 2.099 1.452 1.00 95.38 157 ILE A N 1
ATOM 1304 C CA . ILE A 1 157 ? -15.562 0.666 1.755 1.00 95.38 157 ILE A CA 1
ATOM 1305 C C . ILE A 1 157 ? -16.757 0.399 2.666 1.00 95.38 157 ILE A C 1
ATOM 1307 O O . ILE A 1 157 ? -16.824 0.905 3.787 1.00 95.38 157 ILE A O 1
ATOM 1311 N N . HIS A 1 158 ? -17.705 -0.400 2.183 1.00 96.88 158 HIS A N 1
ATOM 1312 C CA . HIS A 1 158 ? -18.867 -0.815 2.961 1.00 96.88 158 HIS A CA 1
ATOM 1313 C C . HIS A 1 158 ? -18.516 -2.037 3.810 1.00 96.88 158 HIS A C 1
ATOM 1315 O O . HIS A 1 158 ? -18.345 -3.137 3.285 1.00 96.88 158 HIS A O 1
ATOM 1321 N N . TRP A 1 159 ? -18.391 -1.821 5.120 1.00 98.25 159 TRP A N 1
ATOM 1322 C CA . TRP A 1 159 ? -18.053 -2.859 6.088 1.00 98.25 159 TRP A CA 1
ATOM 1323 C C . TRP A 1 159 ? -19.295 -3.522 6.685 1.00 98.25 159 TRP A C 1
ATOM 1325 O O . TRP A 1 159 ? -20.192 -2.850 7.190 1.00 98.25 159 TRP A O 1
ATOM 1335 N N . GLU A 1 160 ? -19.291 -4.848 6.714 1.00 98.56 160 GLU A N 1
ATOM 1336 C CA . GLU A 1 160 ? -20.225 -5.681 7.466 1.00 98.56 160 GLU A CA 1
ATOM 1337 C C . GLU A 1 160 ? -19.558 -6.109 8.778 1.00 98.56 160 GLU A C 1
ATOM 1339 O O . GLU A 1 160 ? -18.560 -6.837 8.770 1.00 98.56 160 GLU A O 1
ATOM 1344 N N . LEU A 1 161 ? -20.076 -5.626 9.910 1.00 98.12 161 LEU A N 1
ATOM 1345 C CA . LEU A 1 161 ? -19.535 -5.927 11.237 1.00 98.12 161 LEU A CA 1
ATOM 1346 C C . LEU A 1 161 ? -20.046 -7.280 11.745 1.00 98.12 161 LEU A C 1
ATOM 1348 O O . LEU A 1 161 ? -21.223 -7.601 11.603 1.00 98.12 161 LEU A O 1
ATOM 1352 N N . SER A 1 162 ? -19.172 -8.038 12.404 1.00 97.31 162 SER A N 1
ATOM 1353 C CA . SER A 1 162 ? -19.518 -9.279 13.109 1.00 97.31 162 SER A CA 1
ATOM 1354 C C . SER A 1 162 ? -19.243 -9.133 14.609 1.00 97.31 162 SER A C 1
ATOM 1356 O O . SER A 1 162 ? -18.453 -8.288 15.031 1.00 97.31 162 SER A O 1
ATOM 1358 N N . HIS A 1 163 ? -19.897 -9.951 15.436 1.00 96.69 163 HIS A N 1
ATOM 1359 C CA . HIS A 1 163 ? -19.636 -10.031 16.879 1.00 96.69 163 HIS A CA 1
ATOM 1360 C C . HIS A 1 163 ? -18.398 -10.874 17.224 1.00 96.69 163 HIS A C 1
ATOM 1362 O O . HIS A 1 163 ? -18.002 -10.933 18.386 1.00 96.69 163 HIS A O 1
ATOM 1368 N N . GLU A 1 164 ? -17.786 -11.530 16.235 1.00 98.31 164 GLU A N 1
ATOM 1369 C CA . GLU A 1 164 ? -16.543 -12.273 16.420 1.00 98.31 164 GLU A CA 1
ATOM 1370 C C . GLU A 1 164 ? -15.408 -11.341 16.856 1.00 98.31 164 GLU A C 1
ATOM 1372 O O . GLU A 1 164 ? -15.195 -10.270 16.279 1.00 98.31 164 GLU A O 1
ATOM 1377 N N . THR A 1 165 ? -14.640 -11.784 17.853 1.00 97.81 165 THR A N 1
ATOM 1378 C CA . THR A 1 165 ? -13.472 -11.053 18.346 1.00 97.81 165 THR A CA 1
ATOM 1379 C C . THR A 1 165 ? -12.280 -11.973 18.529 1.00 97.81 165 THR A C 1
ATOM 1381 O O . THR A 1 165 ? -12.450 -13.112 18.959 1.00 97.81 165 THR A O 1
ATOM 1384 N N . ILE A 1 166 ? -11.082 -11.456 18.278 1.00 97.75 166 ILE A N 1
ATOM 1385 C CA . ILE A 1 166 ? -9.813 -12.135 18.556 1.00 97.75 166 ILE A CA 1
ATOM 1386 C C . ILE A 1 166 ? -8.882 -11.222 19.346 1.00 97.75 166 ILE A C 1
ATOM 1388 O O . ILE A 1 166 ? -9.074 -10.008 19.399 1.00 97.75 166 ILE A O 1
ATOM 1392 N N . GLN A 1 167 ? -7.850 -11.817 19.930 1.00 96.75 167 GLN A N 1
ATOM 1393 C CA . GLN A 1 167 ? -6.759 -11.090 20.558 1.00 96.75 167 GLN A CA 1
ATOM 1394 C C . GLN A 1 167 ? -5.624 -10.906 19.541 1.00 96.75 167 GLN A C 1
ATOM 1396 O O . GLN A 1 167 ? -5.110 -11.892 19.014 1.00 96.75 167 GLN A O 1
ATOM 1401 N N . ILE A 1 168 ? -5.223 -9.663 19.266 1.00 93.44 168 ILE A N 1
ATOM 1402 C CA . ILE A 1 168 ? -4.022 -9.345 18.476 1.00 93.44 168 ILE A CA 1
ATOM 1403 C C . ILE A 1 168 ? -3.141 -8.435 19.325 1.00 93.44 168 ILE A C 1
ATOM 1405 O O . ILE A 1 168 ? -3.579 -7.370 19.765 1.00 93.44 168 ILE A O 1
ATOM 1409 N N . LEU A 1 169 ? -1.892 -8.853 19.561 1.00 91.25 169 LEU A N 1
ATOM 1410 C CA . LEU A 1 169 ? -1.043 -8.270 20.605 1.00 91.25 169 LEU A CA 1
ATOM 1411 C C . LEU A 1 169 ? -1.800 -8.273 21.953 1.00 91.25 169 LEU A C 1
ATOM 1413 O O . LEU A 1 169 ? -2.291 -9.313 22.390 1.00 91.25 169 LEU A O 1
ATOM 1417 N N . ASN A 1 170 ? -1.944 -7.107 22.585 1.00 91.00 170 ASN A N 1
ATOM 1418 C CA . ASN A 1 170 ? -2.669 -6.928 23.843 1.00 91.00 170 ASN A CA 1
ATOM 1419 C C . ASN A 1 170 ? -4.069 -6.316 23.654 1.00 91.00 170 ASN A C 1
ATOM 1421 O O . ASN A 1 170 ? -4.694 -5.952 24.643 1.00 91.00 170 ASN A O 1
ATOM 1425 N N . PHE A 1 171 ? -4.579 -6.248 22.421 1.00 92.88 171 PHE A N 1
ATOM 1426 C CA . PHE A 1 171 ? -5.861 -5.617 22.108 1.00 92.88 171 PHE A CA 1
ATOM 1427 C C . PHE A 1 171 ? -6.939 -6.621 21.702 1.00 92.88 171 PHE A C 1
ATOM 1429 O O . PHE A 1 171 ? -6.667 -7.574 20.961 1.00 92.88 171 PHE A O 1
ATOM 1436 N N . LYS A 1 172 ? -8.183 -6.345 22.111 1.00 96.94 172 LYS A N 1
ATOM 1437 C CA . LYS A 1 172 ? -9.357 -7.065 21.618 1.00 96.94 172 LYS A CA 1
ATOM 1438 C C . LYS A 1 172 ? -9.798 -6.471 20.278 1.00 96.94 172 LYS A C 1
ATOM 1440 O O . LYS A 1 172 ? -10.218 -5.318 20.203 1.00 96.94 172 LYS A O 1
ATOM 1445 N N . ALA A 1 173 ? -9.722 -7.266 19.217 1.00 98.12 173 ALA A N 1
ATOM 1446 C CA . ALA A 1 173 ? -10.078 -6.851 17.866 1.00 98.12 173 ALA A CA 1
ATOM 1447 C C . ALA A 1 173 ? -11.398 -7.486 17.415 1.00 98.12 173 ALA A C 1
ATOM 1449 O O . ALA A 1 173 ? -11.588 -8.692 17.564 1.00 98.12 173 ALA A O 1
ATOM 1450 N N . GLN A 1 174 ? -12.297 -6.686 16.846 1.00 98.56 174 GLN A N 1
ATOM 1451 C CA . GLN A 1 174 ? -13.580 -7.112 16.287 1.00 98.56 174 GLN A CA 1
ATOM 1452 C C . GLN A 1 174 ? -13.462 -7.359 14.782 1.00 98.56 174 GLN A C 1
ATOM 1454 O O . GLN A 1 174 ? -12.739 -6.651 14.082 1.00 98.56 174 GLN A O 1
ATOM 1459 N N . LYS A 1 175 ? -14.182 -8.363 14.281 1.00 98.69 175 LYS A N 1
ATOM 1460 C CA . LYS A 1 175 ? -14.219 -8.708 12.859 1.00 98.69 175 LYS A CA 1
ATOM 1461 C C . LYS A 1 175 ? -15.122 -7.770 12.060 1.00 98.69 175 LYS A C 1
ATOM 1463 O O . LYS A 1 175 ? -16.246 -7.468 12.464 1.00 98.69 175 LYS A O 1
ATOM 1468 N N . ALA A 1 176 ? -14.666 -7.404 10.871 1.00 98.69 176 ALA A N 1
ATOM 1469 C CA . ALA A 1 176 ? -15.460 -6.790 9.820 1.00 98.69 176 ALA A CA 1
ATOM 1470 C C . ALA A 1 176 ? -15.108 -7.415 8.466 1.00 98.69 176 ALA A C 1
ATOM 1472 O O . ALA A 1 176 ? -13.978 -7.859 8.257 1.00 98.69 176 ALA A O 1
ATOM 1473 N N . THR A 1 177 ? -16.054 -7.440 7.533 1.00 98.75 177 THR A N 1
ATOM 1474 C CA . THR A 1 177 ? -15.809 -7.915 6.165 1.00 98.75 177 THR A CA 1
ATOM 1475 C C . THR A 1 177 ? -16.270 -6.900 5.133 1.00 98.75 177 THR A C 1
ATOM 1477 O O . THR A 1 177 ? -17.171 -6.114 5.404 1.00 98.75 177 THR A O 1
ATOM 1480 N N . ALA A 1 178 ? -15.627 -6.872 3.970 1.00 98.38 178 ALA A N 1
ATOM 1481 C CA . ALA A 1 178 ? -16.002 -5.983 2.873 1.00 98.38 178 ALA A CA 1
ATOM 1482 C C . ALA A 1 178 ? -15.576 -6.563 1.522 1.00 98.38 178 ALA A C 1
ATOM 1484 O O . ALA A 1 178 ? -14.762 -7.488 1.447 1.00 98.38 178 ALA A O 1
ATOM 1485 N N . LYS A 1 179 ? -16.099 -5.986 0.438 1.00 97.81 179 LYS A N 1
ATOM 1486 C CA . LYS A 1 179 ? -15.607 -6.220 -0.924 1.00 97.81 179 LYS A CA 1
ATOM 1487 C C . LYS A 1 179 ? -14.922 -4.962 -1.437 1.00 97.81 179 LYS A C 1
ATOM 1489 O O . LYS A 1 179 ? -15.499 -3.883 -1.364 1.00 97.81 179 LYS A O 1
ATOM 1494 N N . TYR A 1 180 ? -13.711 -5.107 -1.958 1.00 96.19 180 TYR A N 1
ATOM 1495 C CA . TYR A 1 180 ? -12.940 -4.004 -2.531 1.00 96.19 180 TYR A CA 1
ATOM 1496 C C . TYR A 1 180 ? -11.945 -4.535 -3.565 1.00 96.19 180 TYR A C 1
ATOM 1498 O O . TYR A 1 180 ? -11.354 -5.597 -3.350 1.00 96.19 180 TYR A O 1
ATOM 1506 N N . GLY A 1 181 ? -11.776 -3.817 -4.680 1.00 93.75 181 GLY A N 1
ATOM 1507 C CA . GLY A 1 181 ? -10.810 -4.159 -5.729 1.00 93.75 181 GLY A CA 1
ATOM 1508 C C . GLY A 1 181 ? -11.052 -5.526 -6.379 1.00 93.75 181 GLY A C 1
ATOM 1509 O O . GLY A 1 181 ? -10.111 -6.179 -6.812 1.00 93.75 181 GLY A O 1
ATOM 1510 N N . GLY A 1 182 ? -12.295 -6.015 -6.390 1.00 95.25 182 GLY A N 1
ATOM 1511 C CA . GLY A 1 182 ? -12.634 -7.364 -6.857 1.00 95.25 182 GLY A CA 1
ATOM 1512 C C . GLY A 1 182 ? -12.312 -8.503 -5.876 1.00 95.25 182 GLY A C 1
ATOM 1513 O O . GLY A 1 182 ? -12.452 -9.665 -6.255 1.00 95.25 182 GLY A O 1
ATOM 1514 N N . ARG A 1 183 ? -11.928 -8.199 -4.628 1.00 96.56 183 ARG A N 1
ATOM 1515 C CA . ARG A 1 183 ? -11.606 -9.174 -3.569 1.00 96.56 183 ARG A CA 1
ATOM 1516 C C . ARG A 1 183 ? -12.567 -9.088 -2.389 1.00 96.56 183 ARG A C 1
ATOM 1518 O O . ARG A 1 183 ? -13.208 -8.057 -2.171 1.00 96.56 183 ARG A O 1
ATOM 1525 N N . LYS A 1 184 ? -12.642 -10.170 -1.610 1.00 98.25 184 LYS A N 1
ATOM 1526 C CA . LYS A 1 184 ? -13.279 -10.191 -0.287 1.00 98.25 184 LYS A CA 1
ATOM 1527 C C . LYS A 1 184 ? -12.210 -10.027 0.784 1.00 98.25 184 LYS A C 1
ATOM 1529 O O . LYS A 1 184 ? -11.206 -10.730 0.759 1.00 98.25 184 LYS A O 1
ATOM 1534 N N . TRP A 1 185 ? -12.466 -9.138 1.731 1.00 98.62 185 TRP A N 1
ATOM 1535 C CA . TRP A 1 185 ? -11.548 -8.790 2.807 1.00 98.62 185 TRP A CA 1
ATOM 1536 C C . TRP A 1 185 ? -12.142 -9.147 4.159 1.00 98.62 185 TRP A C 1
ATOM 1538 O O . TRP A 1 185 ? -13.321 -8.893 4.404 1.00 98.62 185 TRP A O 1
ATOM 1548 N N . THR A 1 186 ? -11.306 -9.681 5.045 1.00 98.81 186 THR A N 1
ATOM 1549 C CA . THR A 1 186 ? -11.591 -9.805 6.477 1.00 98.81 186 THR A CA 1
ATOM 1550 C C . THR A 1 186 ? -10.643 -8.889 7.235 1.00 98.81 186 THR A C 1
ATOM 1552 O O . THR A 1 186 ? -9.430 -9.088 7.208 1.00 98.81 186 THR A O 1
ATOM 1555 N N . ALA A 1 187 ? -11.192 -7.891 7.919 1.00 98.75 187 ALA A N 1
ATOM 1556 C CA . ALA A 1 187 ? -10.460 -6.978 8.782 1.00 98.75 187 ALA A CA 1
ATOM 1557 C C . ALA A 1 187 ? -10.757 -7.275 10.255 1.00 98.75 187 ALA A C 1
ATOM 1559 O O . ALA A 1 187 ? -11.881 -7.602 10.631 1.00 98.75 187 ALA A O 1
ATOM 1560 N N . TRP A 1 188 ? -9.747 -7.106 11.095 1.00 98.69 188 TRP A N 1
ATOM 1561 C CA . TRP A 1 188 ? -9.843 -7.117 12.545 1.00 98.69 188 TRP A CA 1
ATOM 1562 C C . TRP A 1 188 ? -9.446 -5.734 13.044 1.00 98.69 188 TRP A C 1
ATOM 1564 O O . TRP A 1 188 ? -8.314 -5.298 12.818 1.00 98.69 188 TRP A O 1
ATOM 1574 N N . PHE A 1 189 ? -10.372 -5.028 13.689 1.00 98.56 189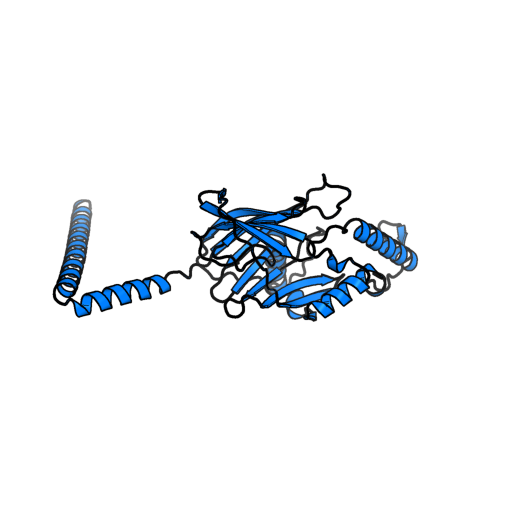 PHE A N 1
ATOM 1575 C CA . PHE A 1 189 ? -10.173 -3.650 14.138 1.00 98.56 189 PHE A CA 1
ATOM 1576 C C . PHE A 1 189 ? -10.313 -3.514 15.654 1.00 98.56 189 PHE A C 1
ATOM 1578 O O . PHE A 1 189 ? -11.089 -4.227 16.283 1.00 98.56 189 PHE A O 1
ATOM 1585 N N . CYS A 1 190 ? -9.555 -2.596 16.246 1.00 97.06 190 CYS A N 1
ATOM 1586 C CA . CYS A 1 190 ? -9.504 -2.377 17.687 1.00 97.06 190 CYS A CA 1
ATOM 1587 C C . CYS A 1 190 ? -10.186 -1.056 18.065 1.00 97.06 190 CYS A C 1
ATOM 1589 O O . CYS A 1 190 ? -9.696 0.012 17.705 1.00 97.06 190 CYS A O 1
ATOM 1591 N N . GLN A 1 191 ? -11.283 -1.124 18.827 1.00 94.88 191 GLN A N 1
ATOM 1592 C CA . GLN A 1 191 ? -12.008 0.060 19.317 1.00 94.88 191 GLN A CA 1
ATOM 1593 C C . GLN A 1 191 ? -11.244 0.811 20.424 1.00 94.88 191 GLN A C 1
ATOM 1595 O O . GLN A 1 191 ? -11.439 2.010 20.601 1.00 94.88 191 GLN A O 1
ATOM 1600 N N . GLU A 1 192 ? -10.345 0.128 21.147 1.00 92.75 192 GLU A N 1
ATOM 1601 C CA . GLU A 1 192 ? -9.484 0.740 22.176 1.00 92.75 192 GLU A CA 1
ATOM 1602 C C . GLU A 1 192 ? -8.467 1.723 21.571 1.00 92.75 192 GLU A C 1
ATOM 1604 O O . GLU A 1 192 ? -7.937 2.585 22.271 1.00 92.75 192 GLU A O 1
ATOM 1609 N N . ILE A 1 193 ? -8.213 1.616 20.261 1.00 93.06 193 ILE A N 1
ATOM 1610 C CA . ILE A 1 193 ? -7.442 2.577 19.474 1.00 93.06 193 ILE A CA 1
ATOM 1611 C C . ILE A 1 193 ? -8.436 3.283 18.537 1.00 93.06 193 ILE A C 1
ATOM 1613 O O . ILE A 1 193 ? -8.624 2.822 17.407 1.00 93.06 193 ILE A O 1
ATOM 1617 N N . PRO A 1 194 ? -9.094 4.379 18.972 1.00 92.81 194 PRO A N 1
ATOM 1618 C CA . PRO A 1 194 ? -10.216 5.009 18.266 1.00 92.81 194 PRO A CA 1
ATOM 1619 C C . PRO A 1 194 ? -9.756 5.858 17.066 1.00 92.81 194 PRO A C 1
ATOM 1621 O O . PRO A 1 194 ? -10.097 7.030 16.927 1.00 92.81 194 PRO A O 1
ATOM 1624 N N . ILE A 1 195 ? -8.942 5.264 16.197 1.00 93.25 195 ILE A N 1
ATOM 1625 C CA . ILE A 1 195 ? -8.394 5.859 14.982 1.00 93.25 195 ILE A CA 1
ATOM 1626 C C . ILE A 1 195 ? -9.018 5.102 13.806 1.00 93.25 195 ILE A C 1
ATOM 1628 O O . ILE A 1 195 ? -8.601 3.973 13.558 1.00 93.25 195 ILE A O 1
ATOM 1632 N N . PRO A 1 196 ? -9.988 5.677 13.070 1.00 94.06 196 PRO A N 1
ATOM 1633 C CA . PRO A 1 196 ? -10.723 4.989 12.003 1.00 94.06 196 PRO A CA 1
ATOM 1634 C C . PRO A 1 196 ? -9.892 4.838 10.714 1.00 94.06 196 PRO A C 1
ATOM 1636 O O . PRO A 1 196 ? -10.260 5.308 9.636 1.00 94.06 196 PRO A O 1
ATOM 1639 N N . ASN A 1 197 ? -8.728 4.201 10.822 1.00 95.38 197 ASN A N 1
ATOM 1640 C CA . ASN A 1 197 ? -7.720 4.083 9.772 1.00 95.38 197 ASN A CA 1
ATOM 1641 C C . ASN A 1 197 ? -7.179 2.647 9.685 1.00 95.38 197 ASN A C 1
ATOM 1643 O O . ASN A 1 197 ? -7.585 1.753 10.430 1.00 95.38 197 ASN A O 1
ATOM 1647 N N . GLY A 1 198 ? -6.262 2.415 8.755 1.00 96.50 198 GLY A N 1
ATOM 1648 C CA . GLY A 1 198 ? -5.710 1.100 8.482 1.00 96.50 198 GLY A CA 1
ATOM 1649 C C . GLY A 1 198 ? -4.613 1.133 7.420 1.00 96.50 198 GLY A C 1
ATOM 1650 O O . GLY A 1 198 ? -4.353 2.185 6.821 1.00 96.50 198 GLY A O 1
ATOM 1651 N N . PRO A 1 199 ? -3.948 -0.011 7.197 1.00 97.31 199 PRO A N 1
ATOM 1652 C CA . PRO A 1 199 ? -2.909 -0.129 6.186 1.00 97.31 199 PRO A CA 1
ATOM 1653 C C . PRO A 1 199 ? -3.483 0.084 4.780 1.00 97.31 199 PRO A C 1
ATOM 1655 O O . PRO A 1 199 ? -4.668 -0.152 4.531 1.00 97.31 199 PRO A O 1
ATOM 1658 N N . TYR A 1 200 ? -2.627 0.509 3.848 1.00 96.69 200 TYR A N 1
ATOM 1659 C CA . TYR A 1 200 ? -3.007 0.769 2.461 1.00 96.69 200 TYR A CA 1
ATOM 1660 C C . TYR A 1 200 ? -4.190 1.757 2.375 1.00 96.69 200 TYR A C 1
ATOM 1662 O O . TYR A 1 200 ? -4.219 2.783 3.064 1.00 96.69 200 TYR A O 1
ATOM 1670 N N . LYS A 1 201 ? -5.183 1.457 1.540 1.00 96.12 201 LYS A N 1
ATOM 1671 C CA . LYS A 1 201 ? -6.399 2.247 1.336 1.00 96.12 201 LYS A CA 1
ATOM 1672 C C . LYS A 1 201 ? -7.496 1.940 2.367 1.00 96.12 201 LYS A C 1
ATOM 1674 O O . LYS A 1 201 ? -8.457 2.693 2.466 1.00 96.12 201 LYS A O 1
ATOM 1679 N N . PHE A 1 202 ? -7.339 0.898 3.190 1.00 97.50 202 PHE A N 1
ATOM 1680 C CA . PHE A 1 202 ? -8.364 0.458 4.142 1.00 97.50 202 PHE A CA 1
ATOM 1681 C C . PHE A 1 202 ? -8.530 1.417 5.328 1.00 97.50 202 PHE A C 1
ATOM 1683 O O . PHE A 1 202 ? -7.564 1.987 5.836 1.00 97.50 202 PHE A O 1
ATOM 1690 N N . GLY A 1 203 ? -9.765 1.598 5.785 1.00 95.62 203 GLY A N 1
ATOM 1691 C CA . GLY A 1 203 ? -10.127 2.483 6.893 1.00 95.62 203 GLY A CA 1
ATOM 1692 C C . GLY A 1 203 ? -11.644 2.546 7.074 1.00 95.62 203 GLY A C 1
ATOM 1693 O O . GLY A 1 203 ? -12.367 1.748 6.478 1.00 95.62 203 GLY A O 1
ATOM 1694 N N . GLY A 1 204 ? -12.125 3.483 7.894 1.00 94.19 204 GLY A N 1
ATOM 1695 C CA . GLY A 1 204 ? -13.564 3.731 8.070 1.00 94.19 204 GLY A CA 1
ATOM 1696 C C . GLY A 1 204 ? -14.288 2.806 9.057 1.00 94.19 204 GLY A C 1
ATOM 1697 O O . GLY A 1 204 ? -15.501 2.911 9.207 1.00 94.19 204 GLY A O 1
ATOM 1698 N N . LEU A 1 205 ? -13.567 1.923 9.753 1.00 96.75 205 LEU A N 1
ATOM 1699 C CA . LEU A 1 205 ? -14.093 1.166 10.895 1.00 96.75 205 LEU A CA 1
ATOM 1700 C C . LEU A 1 205 ? -14.012 2.005 12.182 1.00 96.75 205 LEU A C 1
ATOM 1702 O O . LEU A 1 205 ? -13.177 2.909 12.250 1.00 96.75 205 LEU A O 1
ATOM 1706 N N . PRO A 1 206 ? -14.832 1.734 13.217 1.00 95.88 206 PRO A N 1
ATOM 1707 C CA . PRO A 1 206 ? -14.810 2.479 14.479 1.00 95.88 206 PRO A CA 1
ATOM 1708 C C . PRO A 1 206 ? -13.614 2.071 15.364 1.00 95.88 206 PRO A C 1
ATOM 1710 O O . PRO A 1 206 ? -13.774 1.630 16.497 1.00 95.88 206 PRO A O 1
ATOM 1713 N N . GLY A 1 207 ? -12.404 2.171 14.818 1.00 95.94 207 GLY A N 1
ATOM 1714 C CA . GLY A 1 207 ? -11.151 1.761 15.439 1.00 95.94 207 GLY A CA 1
ATOM 1715 C C . GLY A 1 207 ? -10.080 1.434 14.400 1.00 95.94 207 GLY A C 1
ATOM 1716 O O . GLY A 1 207 ? -10.367 1.325 13.204 1.00 95.94 207 GLY A O 1
ATOM 1717 N N . LEU A 1 208 ? -8.841 1.259 14.856 1.00 97.56 208 LEU A N 1
ATOM 1718 C CA . LEU A 1 208 ? -7.715 0.964 13.971 1.00 97.56 208 LEU A CA 1
ATOM 1719 C C . LEU A 1 208 ? -7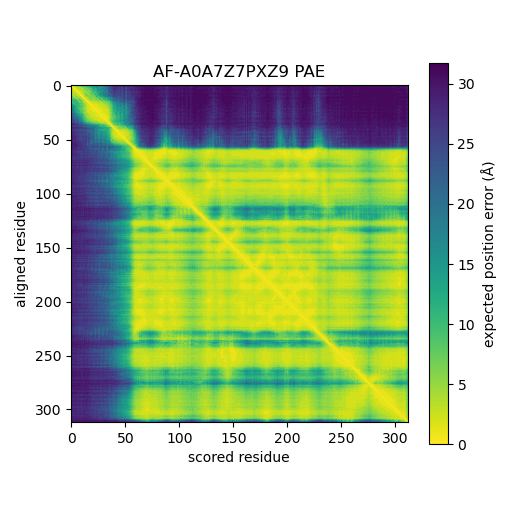.792 -0.475 13.461 1.00 97.56 208 LEU A C 1
ATOM 1721 O O . LEU A 1 208 ? -7.895 -1.409 14.258 1.00 97.56 208 LEU A O 1
ATOM 1725 N N . ILE A 1 209 ? -7.649 -0.674 12.151 1.00 98.50 209 ILE A N 1
ATOM 1726 C CA . ILE A 1 209 ? -7.469 -2.004 11.558 1.00 98.50 209 ILE A CA 1
ATOM 1727 C C . ILE A 1 209 ? -6.101 -2.552 11.973 1.00 98.50 209 ILE A C 1
ATOM 1729 O O . ILE A 1 209 ? -5.068 -2.103 11.482 1.00 98.50 209 ILE A O 1
ATOM 1733 N N . VAL A 1 210 ? -6.082 -3.533 12.870 1.00 98.44 210 VAL A N 1
ATOM 1734 C CA . VAL A 1 210 ? -4.856 -4.163 13.389 1.00 98.44 210 VAL A CA 1
ATOM 1735 C C . VAL A 1 210 ? -4.434 -5.382 12.575 1.00 98.44 210 VAL A C 1
ATOM 1737 O O . VAL A 1 210 ? -3.258 -5.733 12.556 1.00 98.44 210 VAL A O 1
ATOM 1740 N N . LYS A 1 211 ? -5.368 -6.005 11.858 1.00 98.69 211 LYS A N 1
ATOM 1741 C CA . LYS A 1 211 ? -5.073 -7.042 10.871 1.00 98.69 211 LYS A CA 1
ATOM 1742 C C . LYS A 1 211 ? -6.082 -6.974 9.734 1.00 98.69 211 LYS A C 1
ATOM 1744 O O . LYS A 1 211 ? -7.255 -6.720 9.983 1.00 98.69 211 LYS A O 1
ATOM 1749 N N . ILE A 1 212 ? -5.658 -7.218 8.504 1.00 98.81 212 ILE A N 1
ATOM 1750 C CA . ILE A 1 212 ? -6.565 -7.395 7.371 1.00 98.81 212 ILE A CA 1
ATOM 1751 C C . ILE A 1 212 ? -5.971 -8.379 6.371 1.00 98.81 212 ILE A C 1
ATOM 1753 O O . ILE A 1 212 ? -4.776 -8.330 6.090 1.00 98.81 212 ILE A O 1
ATOM 1757 N N . GLU A 1 213 ? -6.804 -9.282 5.866 1.00 98.69 213 GLU A N 1
ATOM 1758 C CA . GLU A 1 213 ? -6.411 -10.298 4.894 1.00 98.69 213 GLU A CA 1
ATOM 1759 C C . GLU A 1 213 ? -7.494 -10.523 3.837 1.00 98.69 213 GLU A C 1
ATOM 1761 O O . GLU A 1 213 ? -8.687 -10.346 4.117 1.00 98.69 213 GLU A O 1
ATOM 1766 N N . ASP A 1 214 ? -7.085 -10.885 2.621 1.00 98.19 214 ASP A N 1
ATOM 1767 C CA . ASP A 1 214 ? -8.022 -11.345 1.598 1.00 98.19 214 ASP A CA 1
ATOM 1768 C C . ASP A 1 214 ? -8.399 -12.819 1.820 1.00 98.19 214 ASP A C 1
ATOM 1770 O O . ASP A 1 214 ? -7.721 -13.566 2.529 1.00 98.19 214 ASP A O 1
ATOM 1774 N N . ASP A 1 215 ? -9.502 -13.257 1.217 1.00 96.88 215 ASP A N 1
ATOM 1775 C CA . ASP A 1 215 ? -10.001 -14.633 1.342 1.00 96.88 215 ASP A CA 1
ATOM 1776 C C . ASP A 1 215 ? -9.001 -15.700 0.869 1.00 96.88 215 ASP A C 1
ATOM 1778 O O . ASP A 1 215 ? -8.967 -16.807 1.412 1.00 96.88 215 ASP A O 1
ATOM 1782 N N . THR A 1 216 ? -8.151 -15.360 -0.100 1.00 95.44 216 THR A N 1
ATOM 1783 C CA . THR A 1 216 ? -7.094 -16.248 -0.590 1.00 95.44 216 THR A CA 1
ATOM 1784 C C . THR A 1 216 ? -5.850 -16.283 0.299 1.00 95.44 216 THR A C 1
ATOM 1786 O O . THR A 1 216 ? -4.988 -17.135 0.075 1.00 95.44 216 THR A O 1
ATOM 1789 N N . LYS A 1 217 ? -5.749 -15.395 1.303 1.00 96.00 217 LYS A N 1
ATOM 1790 C CA . LYS A 1 217 ? -4.542 -15.161 2.118 1.00 96.00 217 LYS A CA 1
ATOM 1791 C C . LYS A 1 217 ? -3.311 -14.799 1.285 1.00 96.00 217 LYS A C 1
ATOM 1793 O O . LYS A 1 217 ? -2.179 -15.006 1.719 1.00 96.00 217 LYS A O 1
ATOM 1798 N N . SER A 1 218 ? -3.543 -14.266 0.091 1.00 96.62 218 SER A N 1
ATOM 1799 C CA . SER A 1 218 ? -2.501 -13.731 -0.774 1.00 96.62 218 SER A CA 1
ATOM 1800 C C . SER A 1 218 ? -2.014 -12.380 -0.299 1.00 96.62 218 SER A C 1
ATOM 1802 O O . SER A 1 218 ? -0.893 -12.031 -0.624 1.00 96.62 218 SER A O 1
ATOM 1804 N N . TYR A 1 219 ? -2.838 -11.628 0.428 1.00 97.81 219 TYR A N 1
ATOM 1805 C CA . TYR A 1 219 ? -2.513 -10.314 0.966 1.00 97.81 219 TYR A CA 1
ATOM 1806 C C . TYR A 1 219 ? -2.857 -10.283 2.443 1.00 97.81 219 TYR A C 1
ATOM 1808 O O . TYR A 1 219 ? -4.015 -10.474 2.805 1.00 97.81 219 TYR A O 1
ATOM 1816 N N . ILE A 1 220 ? -1.864 -10.039 3.297 1.00 98.38 220 ILE A N 1
ATOM 1817 C CA . ILE A 1 220 ? -2.047 -9.978 4.748 1.00 98.38 220 ILE A CA 1
ATOM 1818 C C . ILE A 1 220 ? -1.276 -8.783 5.288 1.00 98.38 220 ILE A C 1
ATOM 1820 O O . ILE A 1 220 ? -0.062 -8.699 5.128 1.00 98.38 220 ILE A O 1
ATOM 1824 N N . TRP A 1 221 ? -1.965 -7.899 5.998 1.00 98.62 221 TRP A N 1
ATOM 1825 C CA . TRP A 1 221 ? -1.338 -6.920 6.876 1.00 98.62 221 TRP A CA 1
ATOM 1826 C C . TRP A 1 221 ? -1.630 -7.295 8.314 1.00 98.62 221 TRP A C 1
ATOM 1828 O O . TRP A 1 221 ? -2.790 -7.459 8.684 1.00 98.62 221 TRP A O 1
ATOM 1838 N N . GLU A 1 222 ? -0.596 -7.376 9.141 1.00 98.38 222 GLU A N 1
ATOM 1839 C CA . GLU A 1 222 ? -0.738 -7.626 10.572 1.00 98.38 222 GLU A CA 1
ATOM 1840 C C . GLU A 1 222 ? 0.146 -6.668 11.364 1.00 98.38 222 GLU A C 1
ATOM 1842 O O . GLU A 1 222 ? 1.342 -6.539 11.095 1.00 98.38 222 GLU A O 1
ATOM 1847 N N . ILE A 1 223 ? -0.441 -5.980 12.341 1.00 98.00 223 ILE A N 1
ATOM 1848 C CA . ILE A 1 223 ? 0.285 -5.053 13.198 1.00 98.00 223 ILE A CA 1
ATOM 1849 C C . ILE A 1 223 ? 1.330 -5.801 14.036 1.00 98.00 223 ILE A C 1
ATOM 1851 O O . ILE A 1 223 ? 1.052 -6.831 14.648 1.00 98.00 223 ILE A O 1
ATOM 1855 N N . LYS A 1 224 ? 2.542 -5.254 14.097 1.00 97.62 224 LYS A N 1
ATOM 1856 C CA . LYS A 1 224 ? 3.663 -5.772 14.894 1.00 97.62 224 LYS A CA 1
ATOM 1857 C C . LYS A 1 224 ? 4.128 -4.809 15.974 1.00 97.62 224 LYS A C 1
ATOM 1859 O O . LYS A 1 224 ? 4.808 -5.228 16.904 1.00 97.62 224 LYS A O 1
ATOM 1864 N N . GLY A 1 225 ? 3.765 -3.531 15.887 1.00 95.69 225 GLY A N 1
ATOM 1865 C CA . GLY A 1 225 ? 4.170 -2.562 16.895 1.00 95.69 225 GLY A CA 1
ATOM 1866 C C . GLY A 1 225 ? 3.480 -1.214 16.781 1.00 95.69 225 GLY A C 1
ATOM 1867 O O . GLY A 1 225 ? 2.975 -0.834 15.726 1.00 95.69 225 GLY A O 1
ATOM 1868 N N . ILE A 1 226 ? 3.501 -0.491 17.898 1.00 94.31 226 ILE A N 1
ATOM 1869 C CA . ILE A 1 226 ? 3.012 0.881 18.024 1.00 94.31 226 ILE A CA 1
ATOM 1870 C C . ILE A 1 226 ? 4.162 1.722 18.562 1.00 94.31 226 ILE A C 1
ATOM 1872 O O . ILE A 1 226 ? 4.732 1.413 19.610 1.00 94.31 226 ILE A O 1
ATOM 1876 N N . LYS A 1 227 ? 4.497 2.796 17.855 1.00 92.06 227 LYS A N 1
ATOM 1877 C CA . LYS A 1 227 ? 5.532 3.748 18.248 1.00 92.06 227 LYS A CA 1
ATOM 1878 C C . LYS A 1 227 ? 4.904 5.113 18.489 1.00 92.06 227 LYS A C 1
ATOM 1880 O O . LYS A 1 227 ? 4.137 5.608 17.669 1.00 92.06 227 LYS A O 1
ATOM 1885 N N . HIS A 1 228 ? 5.264 5.723 19.612 1.00 88.12 228 HIS A N 1
ATOM 1886 C CA . HIS A 1 228 ? 4.855 7.079 19.957 1.00 88.12 228 HIS A CA 1
ATOM 1887 C C . HIS A 1 228 ? 5.966 8.048 19.567 1.00 88.12 228 HIS A C 1
ATOM 1889 O O . HIS A 1 228 ? 7.115 7.883 19.984 1.00 88.12 228 HIS A O 1
ATOM 1895 N N . GLU A 1 229 ? 5.624 9.056 18.774 1.00 81.50 229 GLU A N 1
ATOM 1896 C CA . GLU A 1 229 ? 6.562 10.042 18.258 1.00 81.50 229 GLU A CA 1
ATOM 1897 C C . GLU A 1 229 ? 6.317 11.417 18.876 1.00 81.50 229 GLU A C 1
ATOM 1899 O O . GLU A 1 229 ? 5.198 11.930 18.932 1.00 81.50 229 GLU A O 1
ATOM 1904 N N . LYS A 1 230 ? 7.405 12.059 19.314 1.00 75.12 230 LYS A N 1
ATOM 1905 C CA . LYS A 1 230 ? 7.348 13.414 19.891 1.00 75.12 230 LYS A CA 1
ATOM 1906 C C . LYS A 1 230 ? 7.145 14.495 18.833 1.00 75.12 230 LYS A C 1
ATOM 1908 O O . LYS A 1 230 ? 6.736 15.604 19.161 1.00 75.12 230 LYS A O 1
ATOM 1913 N N . ARG A 1 231 ? 7.496 14.206 17.579 1.00 76.50 231 ARG A N 1
ATOM 1914 C CA . ARG A 1 231 ? 7.466 15.154 16.461 1.00 76.50 231 ARG A CA 1
ATOM 1915 C C . ARG A 1 231 ? 6.523 14.659 15.380 1.00 76.50 231 ARG A C 1
ATOM 1917 O O . ARG A 1 231 ? 6.302 13.458 15.254 1.00 76.50 231 ARG A O 1
ATOM 1924 N N . ASN A 1 232 ? 5.990 15.601 14.607 1.00 77.50 232 ASN A N 1
ATOM 1925 C CA . ASN A 1 232 ? 5.197 15.273 13.432 1.00 77.50 232 ASN A CA 1
ATOM 1926 C C . ASN A 1 232 ? 6.079 14.518 12.441 1.00 77.50 232 ASN A C 1
ATOM 1928 O O . ASN A 1 232 ? 7.205 14.937 12.160 1.00 77.50 232 ASN A O 1
ATOM 1932 N N . PHE A 1 233 ? 5.559 13.411 11.926 1.00 82.75 233 PHE A N 1
ATOM 1933 C CA . PHE A 1 233 ? 6.208 12.704 10.839 1.00 82.75 233 PHE A CA 1
ATOM 1934 C C . PHE A 1 233 ? 6.204 13.574 9.580 1.00 82.75 233 PHE A C 1
ATOM 1936 O O . PHE A 1 233 ? 5.185 14.171 9.231 1.00 82.75 233 PHE A O 1
ATOM 1943 N N . VAL A 1 234 ? 7.348 13.629 8.903 1.00 83.75 234 VAL A N 1
ATOM 1944 C CA . VAL A 1 234 ? 7.499 14.285 7.606 1.00 83.75 234 VAL A CA 1
ATOM 1945 C C . VAL A 1 234 ? 8.218 13.310 6.689 1.00 83.75 234 VAL A C 1
ATOM 1947 O O . VAL A 1 234 ? 9.378 12.966 6.924 1.00 83.75 234 VAL A O 1
ATOM 1950 N N . TYR A 1 235 ? 7.523 12.856 5.649 1.00 85.75 235 TYR A N 1
ATOM 1951 C CA . TYR A 1 235 ? 8.155 12.080 4.590 1.00 85.75 235 TYR A CA 1
ATOM 1952 C C . TYR A 1 235 ? 9.095 12.998 3.783 1.00 85.75 235 TYR A C 1
ATOM 1954 O O . TYR A 1 235 ? 8.697 14.123 3.460 1.00 85.75 235 TYR A O 1
ATOM 1962 N N . PRO A 1 236 ? 10.327 12.569 3.454 1.00 83.81 236 PRO A N 1
ATOM 1963 C CA . PRO A 1 236 ? 11.265 13.379 2.682 1.00 83.81 236 PRO A CA 1
ATOM 1964 C C . PRO A 1 236 ? 10.690 13.714 1.302 1.00 83.81 236 PRO A C 1
ATOM 1966 O O . PRO A 1 236 ? 10.351 12.825 0.529 1.00 83.81 236 PRO A O 1
ATOM 1969 N N . ILE A 1 237 ? 10.598 15.004 0.977 1.00 74.81 237 ILE A N 1
ATOM 1970 C CA . ILE A 1 237 ? 10.154 15.447 -0.348 1.00 74.81 237 ILE A CA 1
ATOM 1971 C C . ILE A 1 237 ? 11.263 15.137 -1.356 1.00 74.81 237 ILE A C 1
ATOM 1973 O O . ILE A 1 237 ? 12.413 15.554 -1.179 1.00 74.81 237 ILE A O 1
ATOM 1977 N N . ARG A 1 238 ? 10.914 14.413 -2.421 1.00 77.31 238 ARG A N 1
ATOM 1978 C CA . ARG A 1 238 ? 11.797 14.126 -3.555 1.00 77.31 238 ARG A CA 1
ATOM 1979 C C . ARG A 1 238 ? 11.301 14.822 -4.816 1.00 77.31 238 ARG A C 1
ATOM 1981 O O . ARG A 1 238 ? 10.098 14.997 -4.977 1.00 77.31 238 ARG A O 1
ATOM 1988 N N . SER A 1 239 ? 12.214 15.126 -5.740 1.00 70.38 239 SER A N 1
ATOM 1989 C CA . SER A 1 239 ? 11.863 15.672 -7.063 1.00 70.38 239 SER A CA 1
ATOM 1990 C C . SER A 1 239 ? 10.836 14.800 -7.791 1.00 70.38 239 SER A C 1
ATOM 1992 O O . SER A 1 239 ? 9.841 15.294 -8.295 1.00 70.38 239 SER A O 1
ATOM 1994 N N . ARG A 1 240 ? 10.984 13.469 -7.729 1.00 72.19 240 ARG A N 1
ATOM 1995 C CA . ARG A 1 240 ? 10.007 12.535 -8.320 1.00 72.19 240 ARG A CA 1
ATOM 1996 C C . ARG A 1 240 ? 8.582 12.674 -7.772 1.00 72.19 240 ARG A C 1
ATOM 1998 O O . ARG A 1 240 ? 7.654 12.277 -8.464 1.00 72.19 240 ARG A O 1
ATOM 2005 N N . ASP A 1 241 ? 8.410 13.178 -6.549 1.00 74.56 241 ASP A N 1
ATOM 2006 C CA . ASP A 1 241 ? 7.089 13.376 -5.948 1.00 74.56 241 ASP A CA 1
ATOM 2007 C C . ASP A 1 241 ? 6.527 14.764 -6.286 1.00 74.56 241 ASP A C 1
ATOM 2009 O O . ASP A 1 241 ? 5.321 14.895 -6.488 1.00 74.56 241 ASP A O 1
ATOM 2013 N N . THR A 1 242 ? 7.380 15.791 -6.399 1.00 78.06 242 THR A N 1
ATOM 2014 C CA . THR A 1 242 ? 6.963 17.130 -6.860 1.00 78.06 242 THR A CA 1
ATOM 2015 C C . THR A 1 242 ? 6.611 17.141 -8.342 1.00 78.06 242 THR A C 1
ATOM 2017 O O . THR A 1 242 ? 5.663 17.813 -8.739 1.00 78.06 242 THR A O 1
ATOM 2020 N N . ASP A 1 243 ? 7.330 16.345 -9.131 1.00 86.31 243 ASP A N 1
ATOM 2021 C CA . ASP A 1 243 ? 7.183 16.241 -10.585 1.00 86.31 243 ASP A CA 1
ATOM 2022 C C . ASP A 1 243 ? 6.213 15.110 -10.977 1.00 86.31 243 ASP A C 1
ATOM 2024 O O . ASP A 1 243 ? 6.072 14.769 -12.154 1.00 86.31 243 ASP A O 1
ATOM 2028 N N . ALA A 1 244 ? 5.548 14.496 -9.990 1.00 91.19 244 ALA A N 1
ATOM 2029 C CA . ALA A 1 244 ? 4.601 13.417 -10.215 1.00 91.19 244 ALA A CA 1
ATOM 2030 C C . ALA A 1 244 ? 3.411 13.896 -11.059 1.00 91.19 244 ALA A C 1
ATOM 2032 O O . ALA A 1 244 ? 2.800 14.936 -10.800 1.00 91.19 244 ALA A O 1
ATOM 2033 N N . ILE A 1 245 ? 3.038 13.089 -12.052 1.00 94.44 245 ILE A N 1
ATOM 2034 C CA . ILE A 1 245 ? 1.924 13.388 -12.951 1.00 94.44 245 ILE A CA 1
ATOM 2035 C C . ILE A 1 245 ? 0.622 13.225 -12.165 1.00 94.44 245 ILE A C 1
ATOM 2037 O O . ILE A 1 245 ? 0.261 12.115 -11.767 1.00 94.44 245 ILE A O 1
ATOM 2041 N N . LYS A 1 246 ? -0.082 14.338 -11.945 1.00 96.50 246 LYS A N 1
ATOM 2042 C CA . LYS A 1 246 ? -1.362 14.358 -11.230 1.00 96.50 246 LYS A CA 1
ATOM 2043 C C . LYS A 1 246 ? -2.484 13.850 -12.124 1.00 96.50 246 LYS A C 1
ATOM 2045 O O . LYS A 1 246 ? -2.738 14.432 -13.178 1.00 96.50 246 LYS A O 1
ATOM 2050 N N . ILE A 1 247 ? -3.161 12.793 -11.692 1.00 97.31 247 ILE A N 1
ATOM 2051 C CA . ILE A 1 247 ? -4.274 12.174 -12.416 1.00 97.31 247 ILE A CA 1
ATOM 2052 C C . ILE A 1 247 ? -5.366 11.686 -11.459 1.00 97.31 247 ILE A C 1
ATOM 2054 O O . ILE A 1 247 ? -5.182 11.585 -10.249 1.00 97.31 247 ILE A O 1
ATOM 2058 N N . THR A 1 248 ? -6.529 11.380 -12.019 1.00 97.44 248 THR A N 1
ATOM 2059 C CA . THR A 1 248 ? -7.624 10.689 -11.324 1.00 97.44 248 THR A CA 1
ATOM 2060 C C . THR A 1 248 ? -7.444 9.172 -11.391 1.00 97.44 248 THR A C 1
ATOM 2062 O O . THR A 1 248 ? -6.768 8.657 -12.288 1.00 97.44 248 THR A O 1
ATOM 2065 N N . TYR A 1 249 ? -8.091 8.430 -10.491 1.00 95.62 249 TYR A N 1
ATOM 2066 C CA . TYR A 1 249 ? -8.053 6.965 -10.510 1.00 95.62 249 TYR A CA 1
ATOM 2067 C C . TYR A 1 249 ? -8.503 6.329 -11.849 1.00 95.62 249 TYR A C 1
ATOM 2069 O O . TYR A 1 249 ? -7.785 5.470 -12.363 1.00 95.62 249 TYR A O 1
ATOM 2077 N N . PRO A 1 250 ? -9.575 6.784 -12.533 1.00 95.31 250 PRO A N 1
ATOM 2078 C CA . PRO A 1 250 ? -9.922 6.260 -13.861 1.00 95.31 250 PRO A CA 1
ATOM 2079 C C . PRO A 1 250 ? -8.838 6.491 -14.927 1.00 95.31 250 PRO A C 1
ATOM 2081 O O . PRO A 1 250 ? -8.572 5.619 -15.759 1.00 95.31 250 PRO A O 1
ATOM 2084 N N . GLN A 1 251 ? -8.170 7.650 -14.897 1.00 96.50 251 GLN A N 1
ATOM 2085 C CA . GLN A 1 251 ? -7.035 7.930 -15.782 1.00 96.50 251 GLN A CA 1
ATOM 2086 C C . GLN A 1 251 ? -5.841 7.023 -15.461 1.00 96.50 251 GLN A C 1
ATOM 2088 O O . GLN A 1 251 ? -5.163 6.562 -16.380 1.00 96.50 251 GLN A O 1
ATOM 2093 N N . TYR A 1 252 ? -5.618 6.724 -14.180 1.00 95.75 252 TYR A N 1
ATOM 2094 C CA . TYR A 1 252 ? -4.585 5.792 -13.736 1.00 95.75 252 TYR A CA 1
ATOM 2095 C C . TYR A 1 252 ? -4.844 4.376 -14.241 1.00 95.75 252 TYR A C 1
ATOM 2097 O O . TYR A 1 252 ? -3.945 3.783 -14.829 1.00 95.75 252 TYR A O 1
ATOM 2105 N N . ILE A 1 253 ? -6.075 3.866 -14.127 1.00 94.62 253 ILE A N 1
ATOM 2106 C CA . ILE A 1 253 ? -6.457 2.560 -14.686 1.00 94.62 253 ILE A CA 1
ATOM 2107 C C . ILE A 1 253 ? -6.162 2.520 -16.192 1.00 94.62 253 ILE A C 1
ATOM 2109 O O . ILE A 1 253 ? -5.578 1.550 -16.678 1.00 94.62 253 ILE A O 1
ATOM 2113 N N . LYS A 1 254 ? -6.510 3.576 -16.941 1.00 94.44 254 LYS A N 1
ATOM 2114 C CA . LYS A 1 254 ? -6.207 3.655 -18.379 1.00 94.44 254 LYS A CA 1
ATOM 2115 C C . LYS A 1 254 ? -4.699 3.608 -18.645 1.00 94.44 254 LYS A C 1
ATOM 2117 O O . LYS A 1 254 ?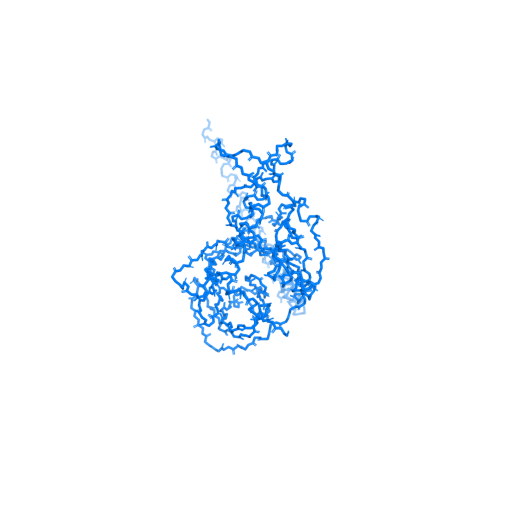 -4.260 2.830 -19.487 1.00 94.44 254 LYS A O 1
ATOM 2122 N N . ALA A 1 255 ? -3.907 4.400 -17.924 1.00 94.19 255 ALA A N 1
ATOM 2123 C CA . ALA A 1 255 ? -2.451 4.416 -18.066 1.00 94.19 255 ALA A CA 1
ATOM 2124 C C . ALA A 1 255 ? -1.819 3.057 -17.713 1.00 94.19 255 ALA A C 1
ATOM 2126 O O . ALA A 1 255 ? -0.972 2.558 -18.453 1.00 94.19 255 ALA A O 1
ATOM 2127 N N . PHE A 1 256 ? -2.279 2.434 -16.627 1.00 94.25 256 PHE A N 1
ATOM 2128 C CA . PHE A 1 256 ? -1.841 1.119 -16.168 1.00 94.25 256 PHE A CA 1
ATOM 2129 C C . PHE A 1 256 ? -2.131 0.036 -17.212 1.00 94.25 256 PHE A C 1
ATOM 2131 O O . PHE A 1 256 ? -1.236 -0.714 -17.599 1.00 94.25 256 PHE A O 1
ATOM 2138 N N . ARG A 1 257 ? -3.366 -0.012 -17.727 1.00 93.00 257 ARG A N 1
ATOM 2139 C CA . ARG A 1 257 ? -3.770 -0.982 -18.755 1.00 93.00 257 ARG A CA 1
ATOM 2140 C C . ARG A 1 257 ? -2.981 -0.798 -20.046 1.00 93.00 257 ARG A C 1
ATOM 2142 O O . ARG A 1 257 ? -2.486 -1.786 -20.578 1.00 93.00 257 ARG A O 1
ATOM 2149 N N . ASN A 1 258 ? -2.807 0.446 -20.497 1.00 92.44 258 ASN A N 1
ATOM 2150 C CA . ASN A 1 258 ? -2.024 0.754 -21.693 1.00 92.44 258 ASN A CA 1
ATOM 2151 C C . ASN A 1 258 ? -0.575 0.265 -21.561 1.00 92.44 258 ASN A C 1
ATOM 2153 O O . ASN A 1 258 ? -0.058 -0.369 -22.477 1.00 92.44 258 ASN A O 1
ATOM 2157 N N . TYR A 1 259 ? 0.058 0.501 -20.407 1.00 92.50 259 TYR A N 1
ATOM 2158 C CA . TYR A 1 259 ? 1.420 0.032 -20.150 1.00 92.50 259 TYR A CA 1
ATOM 2159 C C . TYR A 1 259 ? 1.527 -1.497 -20.162 1.00 92.50 259 TYR A C 1
ATOM 2161 O O . TYR A 1 259 ? 2.453 -2.044 -20.753 1.00 92.50 259 TYR A O 1
ATOM 2169 N N . ARG A 1 260 ? 0.563 -2.201 -19.558 1.00 91.44 260 ARG A N 1
ATOM 2170 C CA . ARG A 1 260 ? 0.557 -3.672 -19.563 1.00 91.44 260 ARG A CA 1
ATOM 2171 C C . ARG A 1 260 ? 0.265 -4.271 -20.933 1.00 91.44 260 ARG A C 1
ATOM 2173 O O . ARG A 1 260 ? 0.778 -5.343 -21.241 1.00 91.44 260 ARG A O 1
ATOM 2180 N N . SER A 1 261 ? -0.571 -3.622 -21.746 1.00 90.25 261 SER A N 1
ATOM 2181 C CA . SER A 1 261 ? -0.848 -4.085 -23.109 1.00 90.25 261 SER A CA 1
ATOM 2182 C C . SER A 1 261 ? 0.337 -3.857 -24.040 1.00 90.25 261 SER A C 1
ATOM 2184 O O . SER A 1 261 ? 0.648 -4.720 -24.861 1.00 90.25 261 SER A O 1
ATOM 2186 N N . ASP A 1 262 ? 0.998 -2.709 -23.894 1.00 90.19 262 ASP A N 1
ATOM 2187 C CA . ASP A 1 262 ? 2.132 -2.315 -24.713 1.00 90.19 262 ASP A CA 1
ATOM 2188 C C . ASP A 1 262 ? 3.180 -1.555 -23.879 1.00 90.19 262 ASP A C 1
ATOM 2190 O O . ASP A 1 262 ? 3.132 -0.327 -23.759 1.00 90.19 262 ASP A O 1
ATOM 2194 N N . PRO A 1 263 ? 4.168 -2.264 -23.305 1.00 90.25 263 PRO A N 1
ATOM 2195 C CA . PRO A 1 263 ? 5.232 -1.612 -22.554 1.00 90.25 263 PRO A CA 1
ATOM 2196 C C . PRO A 1 263 ? 6.207 -0.846 -23.459 1.00 90.25 263 PRO A C 1
ATOM 2198 O O . PRO A 1 263 ? 6.986 -0.037 -22.953 1.00 90.25 263 PRO A O 1
ATOM 2201 N N . SER A 1 264 ? 6.173 -1.055 -24.784 1.00 86.69 264 SER A N 1
ATOM 2202 C CA . SER A 1 264 ? 7.164 -0.492 -25.708 1.00 86.69 264 SER A CA 1
ATOM 2203 C C . SER A 1 264 ? 7.161 1.035 -25.722 1.00 86.69 264 SER A C 1
ATOM 2205 O O . SER A 1 264 ? 8.226 1.643 -25.797 1.00 86.69 264 SER A O 1
ATOM 2207 N N . SER A 1 265 ? 5.995 1.664 -25.541 1.00 84.12 265 SER A N 1
ATOM 2208 C CA . SER A 1 265 ? 5.858 3.124 -25.517 1.00 84.12 265 SER A CA 1
ATOM 2209 C C . SER A 1 265 ? 6.585 3.789 -24.343 1.00 84.12 265 SER A C 1
ATOM 2211 O O . SER A 1 265 ? 6.784 5.001 -24.344 1.00 84.12 265 SER A O 1
ATOM 2213 N N . ASN A 1 266 ? 6.933 3.016 -23.311 1.00 82.12 266 ASN A N 1
ATOM 2214 C CA . ASN A 1 266 ? 7.653 3.493 -22.132 1.00 82.12 266 ASN A CA 1
ATOM 2215 C C . ASN A 1 266 ? 9.149 3.146 -22.174 1.00 82.12 266 ASN A C 1
ATOM 2217 O O . ASN A 1 266 ? 9.889 3.542 -21.274 1.00 82.12 266 ASN A O 1
ATOM 2221 N N . ILE A 1 267 ? 9.596 2.441 -23.216 1.00 83.75 267 ILE A N 1
ATOM 2222 C CA . ILE A 1 267 ? 10.992 2.068 -23.429 1.00 83.75 267 ILE A CA 1
ATOM 2223 C C . ILE A 1 267 ? 11.542 2.960 -24.540 1.00 83.75 267 ILE A C 1
ATOM 2225 O O . ILE A 1 267 ? 11.160 2.845 -25.708 1.00 83.75 267 ILE A O 1
ATOM 2229 N N . GLY A 1 268 ? 12.441 3.868 -24.160 1.00 84.00 268 GLY A N 1
ATOM 2230 C CA . GLY A 1 268 ? 13.154 4.724 -25.105 1.00 84.00 268 GLY A CA 1
ATOM 2231 C C . GLY A 1 268 ? 14.008 3.926 -26.093 1.00 84.00 268 GLY A C 1
ATOM 2232 O O . GLY A 1 268 ? 14.122 2.702 -26.013 1.00 84.00 268 GLY A O 1
ATOM 2233 N N . GLU A 1 269 ? 14.613 4.623 -27.049 1.00 87.69 269 GLU A N 1
ATOM 2234 C CA . GLU A 1 269 ? 15.630 4.002 -27.895 1.00 87.69 269 GLU A CA 1
ATOM 2235 C C . GLU A 1 269 ? 16.847 3.604 -27.058 1.00 87.69 269 GLU A C 1
ATOM 2237 O O . GLU A 1 269 ? 17.284 4.340 -26.171 1.00 87.69 269 GLU A O 1
ATOM 2242 N N . ILE A 1 270 ? 17.377 2.419 -27.344 1.00 90.06 270 ILE A N 1
ATOM 2243 C CA . ILE A 1 270 ? 18.594 1.911 -26.721 1.00 90.06 270 ILE A CA 1
ATOM 2244 C C . ILE A 1 270 ? 19.675 1.993 -27.794 1.00 90.06 270 ILE A C 1
ATOM 2246 O O . ILE A 1 270 ? 19.504 1.367 -28.838 1.00 90.06 270 ILE A O 1
ATOM 2250 N N . PRO A 1 271 ? 20.754 2.766 -27.592 1.00 92.25 271 PRO A N 1
ATOM 2251 C CA . PRO A 1 271 ? 21.847 2.808 -28.547 1.00 92.25 271 PRO A CA 1
ATOM 2252 C C . PRO A 1 271 ? 22.671 1.518 -28.487 1.00 92.25 271 PRO A C 1
ATOM 2254 O O . PRO A 1 271 ? 22.782 0.868 -27.438 1.00 92.25 271 PRO A O 1
ATOM 2257 N N . ASP A 1 272 ? 23.292 1.181 -29.613 1.00 95.31 272 ASP A N 1
ATOM 2258 C CA . ASP A 1 272 ? 24.310 0.137 -29.672 1.00 95.31 272 ASP A CA 1
ATOM 2259 C C . ASP A 1 272 ? 25.465 0.488 -28.725 1.00 95.31 272 ASP A C 1
ATOM 2261 O O . ASP A 1 272 ? 25.952 1.622 -28.700 1.00 95.31 272 ASP A O 1
ATOM 2265 N N . HIS A 1 273 ? 25.898 -0.476 -27.916 1.00 93.12 273 HIS A N 1
ATOM 2266 C CA . HIS A 1 273 ? 26.964 -0.262 -26.939 1.00 93.12 273 HIS A CA 1
ATOM 2267 C C . HIS A 1 273 ? 27.711 -1.558 -26.623 1.00 93.12 273 HIS A C 1
ATOM 2269 O O . HIS A 1 273 ? 27.258 -2.658 -26.933 1.00 93.12 273 HIS A O 1
ATOM 2275 N N . TYR A 1 274 ? 28.869 -1.427 -25.979 1.00 92.75 274 TYR A N 1
ATOM 2276 C CA . TYR A 1 274 ? 29.609 -2.558 -25.427 1.00 92.75 274 TYR A CA 1
ATOM 2277 C C . TYR A 1 274 ? 29.366 -2.648 -23.919 1.00 92.75 274 TYR A C 1
ATOM 2279 O O . TYR A 1 274 ? 29.485 -1.649 -23.211 1.00 92.75 274 TYR A O 1
ATOM 2287 N N . SER A 1 275 ? 29.065 -3.845 -23.417 1.00 89.00 275 SER A N 1
ATOM 2288 C CA . SER A 1 275 ? 28.952 -4.126 -21.981 1.00 89.00 275 SER A CA 1
ATOM 2289 C C . SER A 1 275 ? 29.684 -5.425 -21.656 1.00 89.00 275 SER A C 1
ATOM 2291 O O . SER A 1 275 ? 29.472 -6.443 -22.314 1.00 89.00 275 SER A O 1
ATOM 2293 N N . GLY A 1 276 ? 30.611 -5.385 -20.693 1.00 86.88 276 GLY A N 1
ATOM 2294 C CA . GLY A 1 276 ? 31.425 -6.551 -20.323 1.00 86.88 276 GLY A CA 1
ATOM 2295 C C . GLY A 1 276 ? 32.248 -7.142 -21.479 1.00 86.88 276 GLY A C 1
ATOM 2296 O O . GLY A 1 276 ? 32.448 -8.350 -21.526 1.00 86.88 276 GLY A O 1
ATOM 2297 N N . GLY A 1 277 ? 32.671 -6.318 -22.446 1.00 90.25 277 GLY A N 1
ATOM 2298 C CA . GLY A 1 277 ? 33.411 -6.762 -23.637 1.00 90.25 277 GLY A CA 1
ATOM 2299 C C . GLY A 1 277 ? 32.551 -7.375 -24.752 1.00 90.25 277 GLY A C 1
ATOM 2300 O O . GLY A 1 277 ? 33.088 -7.727 -25.798 1.00 90.25 277 GLY A O 1
ATOM 2301 N N . LYS A 1 278 ? 31.226 -7.470 -24.577 1.00 91.62 278 LYS A N 1
ATOM 2302 C CA . LYS A 1 278 ? 30.282 -7.960 -25.593 1.00 91.62 278 LYS A CA 1
ATOM 2303 C C . LYS A 1 278 ? 29.575 -6.789 -26.278 1.00 91.62 278 LYS A C 1
ATOM 2305 O O . LYS A 1 278 ? 29.096 -5.881 -25.597 1.00 91.62 278 LYS A O 1
ATOM 2310 N N . PHE A 1 279 ? 29.489 -6.822 -27.610 1.00 93.12 279 PHE A N 1
ATOM 2311 C CA . PHE A 1 279 ? 28.648 -5.895 -28.371 1.00 93.12 279 PHE A CA 1
ATOM 2312 C C . PHE A 1 279 ? 27.168 -6.211 -28.130 1.00 93.12 279 PHE A C 1
ATOM 2314 O O . PHE A 1 279 ? 26.754 -7.369 -28.217 1.00 93.12 279 PHE A O 1
ATOM 2321 N N . ILE A 1 280 ? 26.382 -5.182 -27.833 1.00 92.81 280 ILE A N 1
ATOM 2322 C CA . ILE A 1 280 ? 24.938 -5.262 -27.636 1.00 92.81 280 ILE A CA 1
ATOM 2323 C C . ILE A 1 280 ? 24.273 -4.401 -28.706 1.00 92.81 280 ILE A C 1
ATOM 2325 O O . ILE A 1 280 ? 24.451 -3.182 -28.725 1.00 92.81 280 ILE A O 1
ATOM 2329 N N . ASN A 1 281 ? 23.478 -5.042 -29.565 1.00 95.94 281 ASN A N 1
ATOM 2330 C CA . ASN A 1 281 ? 22.595 -4.344 -30.489 1.00 95.94 281 ASN A CA 1
ATOM 2331 C C . ASN A 1 281 ? 21.401 -3.768 -29.714 1.00 95.94 281 ASN A C 1
ATOM 2333 O O . ASN A 1 281 ? 20.662 -4.491 -29.042 1.00 95.94 281 ASN A O 1
ATOM 2337 N N . GLY A 1 282 ? 21.202 -2.460 -29.806 1.00 92.94 282 GLY A N 1
ATOM 2338 C CA . GLY A 1 282 ? 20.196 -1.736 -29.047 1.00 92.94 282 GLY A CA 1
ATOM 2339 C C . GLY A 1 282 ? 18.761 -2.110 -29.420 1.00 92.94 282 GLY A C 1
ATOM 2340 O O . GLY A 1 282 ? 17.916 -2.281 -28.540 1.00 92.94 282 GLY A O 1
ATOM 2341 N N . ALA A 1 283 ? 18.486 -2.334 -30.708 1.00 93.38 283 ALA A N 1
ATOM 2342 C CA . ALA A 1 283 ? 17.164 -2.752 -31.180 1.00 93.38 283 ALA A CA 1
ATOM 2343 C C . ALA A 1 283 ? 16.813 -4.186 -30.742 1.00 93.38 283 ALA A C 1
ATOM 2345 O O . ALA A 1 283 ? 15.665 -4.482 -30.404 1.00 93.38 283 ALA A O 1
ATOM 2346 N N . GLU A 1 284 ? 17.790 -5.094 -30.730 1.00 93.00 284 GLU A N 1
ATOM 2347 C CA . GLU A 1 284 ? 17.643 -6.430 -30.148 1.00 93.00 284 GLU A CA 1
ATOM 2348 C C . GLU A 1 284 ? 17.408 -6.350 -28.639 1.00 93.00 284 GLU A C 1
ATOM 2350 O O . GLU A 1 284 ? 16.402 -6.876 -28.162 1.00 93.00 284 GLU A O 1
ATOM 2355 N N . ARG A 1 285 ? 18.227 -5.586 -27.905 1.00 93.19 285 ARG A N 1
ATOM 2356 C CA . ARG A 1 285 ? 18.056 -5.418 -26.456 1.00 93.19 285 ARG A CA 1
ATOM 2357 C C . ARG A 1 285 ? 16.699 -4.816 -26.093 1.00 93.19 285 ARG A C 1
ATOM 2359 O O . ARG A 1 285 ? 16.078 -5.242 -25.122 1.00 93.19 285 A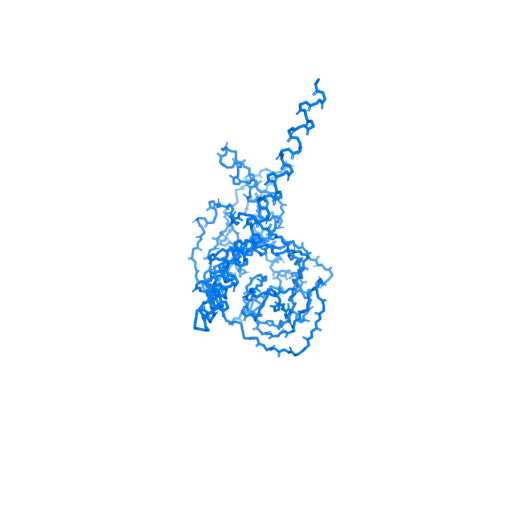RG A O 1
ATOM 2366 N N . LYS A 1 286 ? 16.199 -3.857 -26.879 1.00 92.25 286 LYS A N 1
ATOM 2367 C CA . LYS A 1 286 ? 14.856 -3.284 -26.700 1.00 92.25 286 LYS A CA 1
ATOM 2368 C C . LYS A 1 286 ? 13.768 -4.348 -26.866 1.00 92.25 286 LYS A C 1
ATOM 2370 O O . LYS A 1 286 ? 12.836 -4.393 -26.066 1.00 92.25 286 LYS A O 1
ATOM 2375 N N . ARG A 1 287 ? 13.887 -5.225 -27.870 1.00 92.06 287 ARG A N 1
ATOM 2376 C CA . ARG A 1 287 ? 12.949 -6.344 -28.077 1.00 92.06 287 ARG A CA 1
ATOM 2377 C C . ARG A 1 287 ? 12.994 -7.354 -26.930 1.00 92.06 287 ARG A C 1
ATOM 2379 O O . ARG A 1 287 ? 11.933 -7.784 -26.483 1.00 92.06 287 ARG A O 1
ATOM 2386 N N . GLU A 1 288 ? 14.183 -7.691 -26.436 1.00 92.75 288 GLU A N 1
ATOM 2387 C CA . GLU A 1 288 ? 14.352 -8.552 -25.259 1.00 92.75 288 GLU A CA 1
ATOM 2388 C C . GLU A 1 288 ? 13.694 -7.947 -24.017 1.00 92.75 288 GLU A C 1
ATOM 2390 O O . GLU A 1 288 ? 12.880 -8.609 -23.385 1.00 92.75 288 GLU A O 1
ATOM 2395 N N . LEU A 1 289 ? 13.946 -6.669 -23.720 1.00 91.00 289 LEU A N 1
ATOM 2396 C CA . LEU A 1 289 ? 13.331 -5.969 -22.586 1.00 91.00 289 LEU A CA 1
ATOM 2397 C C . LEU A 1 289 ? 11.801 -5.950 -22.667 1.00 91.00 289 LEU A C 1
ATOM 2399 O O . LEU A 1 289 ? 11.123 -6.185 -21.672 1.00 91.00 289 LEU A O 1
ATOM 2403 N N . ILE A 1 290 ? 11.231 -5.704 -23.852 1.00 91.94 290 ILE A N 1
ATOM 2404 C CA . ILE A 1 290 ? 9.773 -5.776 -24.055 1.00 91.94 290 ILE A CA 1
ATOM 2405 C C . ILE A 1 290 ? 9.249 -7.178 -23.718 1.00 91.94 290 ILE A C 1
ATOM 2407 O O . ILE A 1 290 ? 8.164 -7.303 -23.145 1.00 91.94 290 ILE A O 1
ATOM 2411 N N . LYS A 1 291 ? 9.991 -8.229 -24.084 1.00 93.31 291 LYS A N 1
ATOM 2412 C CA . LYS A 1 291 ? 9.636 -9.614 -23.767 1.00 93.31 291 LYS A CA 1
ATOM 2413 C C . LYS A 1 291 ? 9.735 -9.880 -22.261 1.00 93.31 291 LYS A C 1
ATOM 2415 O O . LYS A 1 291 ? 8.770 -10.391 -21.704 1.00 93.31 291 LYS A O 1
ATOM 2420 N N . GLU A 1 292 ? 10.828 -9.465 -21.619 1.00 92.56 292 GLU A N 1
ATOM 2421 C CA . GLU A 1 292 ? 11.035 -9.555 -20.164 1.00 92.56 292 GLU A CA 1
ATOM 2422 C C . GLU A 1 292 ? 9.870 -8.889 -19.407 1.00 92.56 292 GLU A C 1
ATOM 2424 O O . GLU A 1 292 ? 9.223 -9.533 -18.585 1.00 92.56 292 GLU A O 1
ATOM 2429 N N . TYR A 1 293 ? 9.488 -7.657 -19.769 1.00 91.69 293 TYR A N 1
ATOM 2430 C CA . TYR A 1 293 ? 8.342 -6.980 -19.146 1.00 91.69 293 TYR A CA 1
ATOM 2431 C C . TYR A 1 293 ? 7.023 -7.730 -19.332 1.00 91.69 293 TYR A C 1
ATOM 2433 O O . TYR A 1 293 ? 6.223 -7.811 -18.402 1.00 91.69 293 TYR A O 1
ATOM 2441 N N . LYS A 1 294 ? 6.773 -8.285 -20.524 1.00 92.00 294 LYS A N 1
ATOM 2442 C CA . LYS A 1 294 ? 5.562 -9.080 -20.769 1.00 92.00 294 LYS A CA 1
ATOM 2443 C C . LYS A 1 294 ? 5.539 -10.343 -19.911 1.00 92.00 294 LYS A C 1
ATOM 2445 O O . LYS A 1 294 ? 4.478 -10.684 -19.401 1.00 92.00 294 LYS A O 1
ATOM 2450 N N . GLU A 1 295 ? 6.675 -11.012 -19.736 1.00 92.81 295 GLU A N 1
ATOM 2451 C CA . GLU A 1 295 ? 6.800 -12.173 -18.848 1.00 92.81 295 GLU A CA 1
ATOM 2452 C C . GLU A 1 295 ? 6.582 -11.788 -17.378 1.00 92.81 295 GLU A C 1
ATOM 2454 O O . GLU A 1 295 ? 5.863 -12.484 -16.661 1.00 92.81 295 GLU A O 1
ATOM 2459 N N . ASP A 1 296 ? 7.114 -10.648 -16.939 1.00 90.94 296 ASP A N 1
ATOM 2460 C CA . ASP A 1 296 ? 6.896 -10.142 -15.583 1.00 90.94 296 ASP A CA 1
ATOM 2461 C C . ASP A 1 296 ? 5.431 -9.765 -15.337 1.00 90.94 296 ASP A C 1
ATOM 2463 O O . ASP A 1 296 ? 4.887 -10.073 -14.279 1.00 90.94 296 ASP A O 1
ATOM 2467 N N . PHE A 1 297 ? 4.729 -9.205 -16.328 1.00 92.19 297 PHE A N 1
ATOM 2468 C CA . PHE A 1 297 ? 3.286 -8.960 -16.225 1.00 92.19 297 PHE A CA 1
ATOM 2469 C C . PHE A 1 297 ? 2.452 -10.244 -16.130 1.00 92.19 297 PHE A C 1
ATOM 2471 O O . PHE A 1 297 ? 1.330 -10.200 -15.626 1.00 92.19 297 PHE A O 1
ATOM 2478 N N . LEU A 1 298 ? 2.949 -11.382 -16.619 1.00 91.19 298 LEU A N 1
ATOM 2479 C CA . LEU A 1 298 ? 2.270 -12.665 -16.420 1.00 91.19 298 LEU A CA 1
ATOM 2480 C C . LEU A 1 298 ? 2.442 -13.175 -14.987 1.00 91.19 298 LEU A C 1
ATOM 2482 O O . LEU A 1 298 ? 1.537 -13.833 -14.477 1.00 91.19 298 LEU A O 1
ATOM 2486 N N . LYS A 1 299 ? 3.568 -12.850 -14.342 1.00 91.88 299 LYS A N 1
ATOM 2487 C CA . LYS A 1 299 ? 3.835 -13.168 -12.932 1.00 91.88 299 LYS A CA 1
ATOM 2488 C C . LYS A 1 299 ? 3.137 -12.192 -11.988 1.00 91.88 299 LYS A C 1
ATOM 2490 O O . LYS A 1 299 ? 2.678 -12.606 -10.941 1.00 91.88 299 LYS A O 1
ATOM 2495 N N . ASP A 1 300 ? 2.987 -10.924 -12.355 1.00 90.75 300 ASP A N 1
ATOM 2496 C CA . ASP A 1 300 ? 2.241 -9.915 -11.590 1.00 90.75 300 ASP A CA 1
ATOM 2497 C C . ASP A 1 300 ? 0.727 -10.003 -11.872 1.00 90.75 300 ASP A C 1
ATOM 2499 O O . ASP A 1 300 ? 0.100 -9.072 -12.385 1.00 90.75 300 ASP A O 1
ATOM 2503 N N . ASN A 1 301 ? 0.142 -11.178 -11.635 1.00 93.19 301 ASN A N 1
ATOM 2504 C CA . ASN A 1 301 ? -1.243 -11.503 -11.994 1.00 93.19 301 ASN A CA 1
ATOM 2505 C C . ASN A 1 301 ? -2.221 -11.447 -10.810 1.00 93.19 301 ASN A C 1
ATOM 2507 O O . ASN A 1 301 ? -3.419 -11.661 -10.997 1.00 93.19 301 ASN A O 1
ATOM 2511 N N . ASN A 1 302 ? -1.728 -11.148 -9.607 1.00 94.44 302 ASN A N 1
ATOM 2512 C CA . ASN A 1 302 ? -2.512 -11.191 -8.380 1.00 94.44 302 ASN A CA 1
ATOM 2513 C C . ASN A 1 302 ? -2.686 -9.822 -7.713 1.00 94.44 302 ASN A C 1
ATOM 2515 O O . ASN A 1 302 ? -2.968 -9.801 -6.533 1.00 94.44 302 ASN A O 1
ATOM 2519 N N . ILE A 1 303 ? -2.577 -8.685 -8.405 1.00 94.44 303 ILE A N 1
ATOM 2520 C CA . ILE A 1 303 ? -2.686 -7.348 -7.777 1.00 94.44 303 ILE A CA 1
ATOM 2521 C C . ILE A 1 303 ? -3.940 -7.156 -6.887 1.00 94.44 303 ILE A C 1
ATOM 2523 O O . ILE A 1 303 ? -4.970 -7.811 -7.088 1.00 94.44 303 ILE A O 1
ATOM 2527 N N . ILE A 1 304 ? -3.875 -6.227 -5.921 1.00 94.94 304 ILE A N 1
ATOM 2528 C CA . ILE A 1 304 ? -4.968 -5.928 -4.971 1.00 94.94 304 ILE A CA 1
ATOM 2529 C C . ILE A 1 304 ? -6.267 -5.606 -5.722 1.00 94.94 304 ILE A C 1
ATOM 2531 O O . ILE A 1 304 ? -7.255 -6.320 -5.553 1.00 94.94 304 ILE A O 1
ATOM 2535 N N . GLU A 1 305 ? -6.258 -4.596 -6.594 1.00 94.75 305 GLU A N 1
ATOM 2536 C CA . GLU A 1 305 ? -7.380 -4.241 -7.467 1.00 94.75 305 GLU A CA 1
ATOM 2537 C C . GLU A 1 305 ? -7.408 -5.113 -8.727 1.00 94.75 305 GLU A C 1
ATOM 2539 O O . GLU A 1 305 ? -7.171 -4.657 -9.847 1.00 94.75 305 GLU A O 1
ATOM 2544 N N . ILE A 1 306 ? -7.714 -6.400 -8.550 1.00 93.44 306 ILE A N 1
ATOM 2545 C CA . ILE A 1 306 ? -7.653 -7.418 -9.612 1.00 93.44 306 ILE A CA 1
ATOM 2546 C C . ILE A 1 306 ? -8.559 -7.096 -10.810 1.00 93.44 306 ILE A C 1
ATOM 2548 O O . ILE A 1 306 ? -8.308 -7.512 -11.941 1.00 93.44 306 ILE A O 1
ATOM 2552 N N . GLU A 1 307 ? -9.609 -6.305 -10.599 1.00 91.69 307 GLU A N 1
ATOM 2553 C CA . GLU A 1 307 ? -10.480 -5.814 -11.667 1.00 91.69 307 GLU A CA 1
ATOM 2554 C C . GLU A 1 307 ? -9.771 -4.905 -12.682 1.00 91.69 307 GLU A C 1
ATOM 2556 O O . GLU A 1 307 ? -10.183 -4.839 -13.844 1.00 91.69 307 GLU A O 1
ATOM 2561 N N . MET A 1 308 ? -8.656 -4.271 -12.305 1.00 91.88 308 MET A N 1
ATOM 2562 C CA . MET A 1 308 ? -7.835 -3.502 -13.240 1.00 91.88 308 MET A CA 1
ATOM 2563 C C . MET A 1 308 ? -7.243 -4.382 -14.349 1.00 91.88 308 MET A C 1
ATOM 2565 O O . MET A 1 308 ? -7.018 -3.877 -15.452 1.00 91.88 308 MET A O 1
ATOM 2569 N N . LEU A 1 309 ? -7.052 -5.685 -14.098 1.00 90.31 309 LEU A N 1
ATOM 2570 C CA . LEU A 1 309 ? -6.543 -6.654 -15.077 1.00 90.31 309 LEU A CA 1
ATOM 2571 C C . LEU A 1 309 ? -7.613 -7.159 -16.057 1.00 90.31 309 LEU A C 1
ATOM 2573 O O . LEU A 1 309 ? -7.268 -7.729 -17.093 1.00 90.31 309 LEU A O 1
ATOM 2577 N N . LYS A 1 310 ? -8.905 -6.958 -15.768 1.00 83.12 310 LYS A N 1
ATOM 2578 C CA . LYS A 1 310 ? -9.987 -7.400 -16.657 1.00 83.12 310 LYS A CA 1
ATOM 2579 C C . LYS A 1 310 ? -9.988 -6.561 -17.938 1.00 83.12 310 LYS A C 1
ATOM 2581 O O . LYS A 1 310 ? -9.999 -5.330 -17.885 1.00 83.12 310 LYS A O 1
ATOM 2586 N N . ARG A 1 311 ? -9.989 -7.236 -19.091 1.00 64.31 311 ARG A N 1
ATOM 2587 C CA . ARG A 1 311 ? -10.275 -6.617 -20.393 1.00 64.31 311 ARG A CA 1
ATOM 2588 C C . ARG A 1 311 ? -11.797 -6.484 -20.508 1.00 64.31 311 ARG A C 1
ATOM 2590 O O . ARG A 1 311 ? -12.488 -7.477 -20.290 1.00 64.31 311 ARG A O 1
ATOM 2597 N N . HIS A 1 312 ? -12.287 -5.271 -20.754 1.00 52.91 312 HIS A N 1
ATOM 2598 C CA . HIS A 1 312 ? -13.699 -5.009 -21.045 1.00 52.91 312 HIS A CA 1
ATOM 2599 C C . HIS A 1 312 ? -13.963 -5.112 -22.538 1.00 52.91 312 HIS A C 1
ATOM 2601 O O . HIS A 1 312 ? -13.057 -4.703 -23.302 1.00 52.91 312 HIS A O 1
#

Solvent-accessible surface area (backbone atoms only — not comparable to full-atom values): 17374 Å² total; per-residue (Å²): 119,73,66,64,57,51,55,53,51,53,53,54,52,52,54,50,52,52,50,51,50,51,50,52,49,53,50,50,52,49,51,52,60,39,74,75,32,80,70,56,37,55,51,51,52,50,48,51,58,58,53,61,67,70,72,70,83,62,26,37,35,39,35,24,48,34,39,36,29,48,30,75,90,44,75,84,58,67,46,77,47,52,33,35,37,36,40,47,94,61,33,36,40,26,34,30,50,68,46,49,53,51,47,45,53,46,44,53,32,47,77,72,74,39,92,70,79,80,74,99,63,95,69,64,68,53,34,33,38,32,34,70,92,38,73,44,44,32,40,33,33,48,72,61,87,92,45,41,33,36,30,42,40,81,56,84,77,66,70,49,78,49,91,53,68,50,76,56,90,95,41,68,21,36,34,31,35,36,67,56,44,85,39,50,37,46,34,29,25,22,54,92,45,79,44,51,35,41,66,69,90,47,49,77,44,87,8,28,44,46,30,38,31,36,83,84,64,43,40,35,39,36,60,75,48,78,45,83,40,97,56,78,85,74,81,73,81,46,70,65,68,75,69,26,49,76,43,44,47,72,57,45,51,51,54,53,45,48,41,73,77,46,51,58,88,74,54,74,91,50,72,68,45,73,57,98,91,40,82,41,56,16,71,58,50,51,53,50,51,48,48,53,53,54,54,50,54,64,39,57,64,42,54,75,50,46,58,69,75,58,84,131

Mean predicted aligned error: 11.35 Å

pLDDT: mean 85.22, std 15.27, range [37.25, 98.81]

InterPro domains:
  IPR005901 GLPGLI family protein [PF09697] (185-210)
  IPR005901 GLPGLI family protein [TIGR01200] (42-259)